Protein AF-A0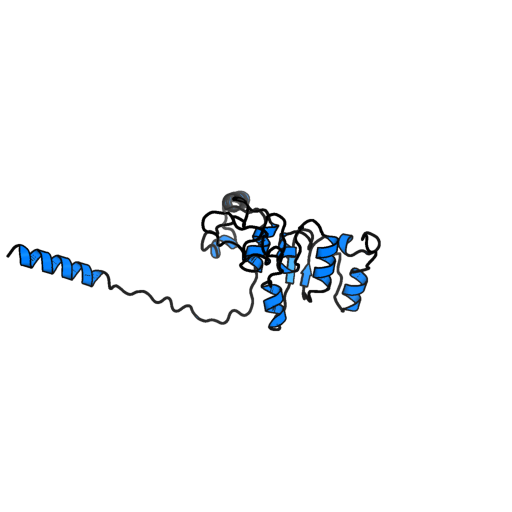A7V3SZ82-F1 (afdb_monomer)

Sequence (212 aa):
MKRIFGIIICLTLVISTFTGIAVVNADSTKVKNVILLIPDGMSISHTALARWYKGGTPLAMDEIVSGLVRTYSSDAAIADSAPAGTAMATGYKSHTGYIGVLPDVANMPGQKSIIPGDGKKPVATVLEAANYIGKATGIVSTSRVQHATPAAFTSHYHDRNAYEIIAEQQVYNDVDVVLGAGSGYLDGSKRKDKEDLIGIIKGEGYDYVTTK

pLDDT: mean 90.45, std 14.64, range [47.28, 98.75]

Radius of gyration: 24.2 Å; Cα contacts (8 Å, |Δi|>4): 301; chains: 1; bounding box: 66×60×59 Å

Secondary structure (DSSP, 8-state):
-HHHHHHHHHHHHHHTT-S--------------------TT--HHHHHHHHHHTTTPPPGGGGT---------SS-SS--HHHHHHHHHHS----TT-BSB--S---STTPPPPPTT-TT-B---HHHHHHHTT---EEEEEEETTSHHHHTTT--BS-TT-HHHHHHHHHTS--SEEEEE-GGGT-TTTSSS---HHHHHHHTT-------

Structure (mmCIF, N/CA/C/O backbone):
data_AF-A0A7V3SZ82-F1
#
_entry.id   AF-A0A7V3SZ82-F1
#
loop_
_atom_site.group_PDB
_atom_site.id
_atom_site.type_symbol
_atom_site.label_atom_id
_atom_site.label_alt_id
_atom_site.label_comp_id
_atom_site.label_asym_id
_atom_site.label_entity_id
_atom_site.label_seq_id
_atom_site.pdbx_PDB_ins_code
_atom_site.Cartn_x
_atom_site.Cartn_y
_atom_site.Cartn_z
_atom_site.occupancy
_atom_site.B_iso_or_equiv
_atom_site.auth_seq_id
_atom_site.auth_comp_id
_atom_site.auth_asym_id
_atom_site.auth_atom_id
_atom_site.pdbx_PDB_model_num
ATOM 1 N N . MET A 1 1 ? 43.777 -42.265 -38.067 1.00 53.16 1 MET A N 1
ATOM 2 C CA . MET A 1 1 ? 43.881 -42.193 -36.587 1.00 53.16 1 MET A CA 1
ATOM 3 C C . MET A 1 1 ? 43.500 -40.826 -36.004 1.00 53.16 1 MET A C 1
ATOM 5 O O . MET A 1 1 ? 42.670 -40.800 -35.111 1.00 53.16 1 MET A O 1
ATOM 9 N N . LYS A 1 2 ? 43.988 -39.686 -36.529 1.00 49.00 2 LYS A N 1
ATOM 10 C CA . LYS A 1 2 ? 43.672 -38.338 -35.986 1.00 49.00 2 LYS A CA 1
ATOM 11 C C . LYS A 1 2 ? 42.183 -37.925 -36.036 1.00 49.00 2 LYS A C 1
ATOM 13 O O . LYS A 1 2 ? 41.726 -37.210 -35.157 1.00 49.00 2 LYS A O 1
ATOM 18 N N . ARG A 1 3 ? 41.409 -38.409 -37.019 1.00 52.47 3 ARG A N 1
ATOM 19 C CA . ARG A 1 3 ? 39.962 -38.112 -37.151 1.00 52.47 3 ARG A CA 1
ATOM 20 C C . ARG A 1 3 ? 39.065 -38.899 -36.184 1.00 52.47 3 ARG A C 1
ATOM 22 O O . ARG A 1 3 ? 38.015 -38.406 -35.806 1.00 52.47 3 ARG A O 1
ATOM 29 N N . ILE A 1 4 ? 39.499 -40.086 -35.756 1.00 58.03 4 ILE A N 1
ATOM 30 C CA . ILE A 1 4 ? 38.753 -40.935 -34.809 1.00 58.03 4 ILE A CA 1
ATOM 31 C C . ILE A 1 4 ? 38.932 -40.408 -33.376 1.00 58.03 4 ILE A C 1
ATOM 33 O O . ILE A 1 4 ? 37.985 -40.392 -32.599 1.00 58.03 4 ILE A O 1
ATOM 37 N N . PHE A 1 5 ? 40.116 -39.873 -33.061 1.00 54.34 5 PHE A N 1
ATOM 38 C CA . PHE A 1 5 ? 40.413 -39.280 -31.755 1.00 54.34 5 PHE A CA 1
ATOM 39 C C . PHE A 1 5 ? 39.591 -38.006 -31.472 1.00 54.34 5 PHE A C 1
ATOM 41 O O . PHE A 1 5 ? 39.133 -37.804 -30.353 1.00 54.34 5 PHE A O 1
ATOM 48 N N . GLY A 1 6 ? 39.337 -37.178 -32.495 1.00 52.44 6 GLY A N 1
ATOM 49 C CA . GLY A 1 6 ? 38.511 -35.970 -32.359 1.00 52.44 6 GLY A CA 1
ATOM 50 C C . GLY A 1 6 ? 37.023 -36.255 -32.118 1.00 52.44 6 GLY A C 1
ATOM 51 O O . GLY A 1 6 ? 36.377 -35.531 -31.367 1.00 52.44 6 GLY A O 1
ATOM 52 N N . ILE A 1 7 ? 36.489 -37.337 -32.697 1.00 58.41 7 ILE A N 1
ATOM 53 C CA . ILE A 1 7 ? 35.086 -37.742 -32.506 1.00 58.41 7 ILE A CA 1
ATOM 54 C C . ILE A 1 7 ? 34.872 -38.301 -31.095 1.00 58.41 7 ILE A C 1
ATOM 56 O O . ILE A 1 7 ? 33.873 -37.975 -30.462 1.00 58.41 7 ILE A O 1
ATOM 60 N N . ILE A 1 8 ? 35.829 -39.071 -30.567 1.00 58.00 8 ILE A N 1
ATOM 61 C CA . ILE A 1 8 ? 35.750 -39.626 -29.207 1.00 58.00 8 ILE A CA 1
ATOM 62 C C . ILE A 1 8 ? 35.795 -38.510 -28.151 1.00 58.00 8 ILE A C 1
ATOM 64 O O . ILE A 1 8 ? 34.985 -38.530 -27.231 1.00 58.00 8 ILE A O 1
ATOM 68 N N . ILE A 1 9 ? 36.653 -37.495 -28.327 1.00 56.84 9 ILE A N 1
ATOM 69 C CA . ILE A 1 9 ? 36.727 -36.333 -27.421 1.00 56.84 9 ILE A CA 1
ATOM 70 C C . ILE A 1 9 ? 35.420 -35.521 -27.435 1.00 56.84 9 ILE A C 1
ATOM 72 O O . ILE A 1 9 ? 34.949 -35.089 -26.382 1.00 56.84 9 ILE A O 1
ATOM 76 N N . CYS A 1 10 ? 34.800 -35.347 -28.607 1.00 53.47 10 CYS A N 1
ATOM 77 C CA . CYS A 1 10 ? 33.522 -34.644 -28.731 1.00 53.47 10 CYS A CA 1
ATOM 78 C C . CYS A 1 10 ? 32.368 -35.440 -28.093 1.00 53.47 10 CYS A C 1
ATOM 80 O O . CYS A 1 10 ? 31.528 -34.861 -27.410 1.00 53.47 10 CYS A O 1
ATOM 82 N N . LEU A 1 11 ? 32.365 -36.772 -28.229 1.00 51.53 11 LEU A N 1
ATOM 83 C CA . LEU A 1 11 ? 31.347 -37.636 -27.623 1.00 51.53 11 LEU A CA 1
ATOM 84 C C . LEU A 1 11 ? 31.455 -37.669 -26.088 1.00 51.53 11 LEU A C 1
ATOM 86 O O . LEU A 1 11 ? 30.437 -37.628 -25.403 1.00 51.53 11 LEU A O 1
ATOM 90 N N . THR A 1 12 ? 32.672 -37.670 -25.532 1.00 54.59 12 THR A N 1
ATOM 91 C CA . THR A 1 12 ? 32.872 -37.601 -24.073 1.00 54.59 12 THR A CA 1
ATOM 92 C C . THR A 1 12 ? 32.452 -36.257 -23.476 1.00 54.59 12 THR A C 1
ATOM 94 O O . THR A 1 12 ? 31.934 -36.233 -22.364 1.00 54.59 12 THR A O 1
ATOM 97 N N . LEU A 1 13 ? 32.599 -35.153 -24.221 1.00 50.16 13 LEU A N 1
ATOM 98 C CA . LEU A 1 13 ? 32.174 -33.815 -23.781 1.00 50.16 13 LEU A CA 1
ATOM 99 C C . LEU A 1 13 ? 30.648 -33.634 -23.793 1.00 50.16 13 LEU A C 1
ATOM 101 O O . LEU A 1 13 ? 30.112 -32.891 -22.975 1.00 50.16 13 LEU A O 1
ATOM 105 N N . VAL A 1 14 ? 29.943 -34.330 -24.692 1.00 52.94 14 VAL A N 1
ATOM 106 C CA . VAL A 1 14 ? 28.470 -34.311 -24.760 1.00 52.94 14 VAL A CA 1
ATOM 107 C C . VAL A 1 14 ? 27.842 -35.200 -23.679 1.00 52.94 14 VAL A C 1
ATOM 109 O O . VAL A 1 14 ? 26.749 -34.908 -23.206 1.00 52.94 14 VAL A O 1
ATOM 112 N N . ILE A 1 15 ? 28.532 -36.255 -23.234 1.00 51.28 15 ILE A N 1
ATOM 113 C CA . ILE A 1 15 ? 28.027 -37.142 -22.172 1.00 51.28 15 ILE A CA 1
ATOM 114 C C . ILE A 1 15 ? 28.253 -36.534 -20.773 1.00 51.28 15 ILE A C 1
ATOM 116 O O . ILE A 1 15 ? 27.459 -36.782 -19.867 1.00 51.28 15 ILE A O 1
ATOM 120 N N . SER A 1 16 ? 29.264 -35.674 -20.583 1.00 49.31 16 SER A N 1
ATOM 121 C CA . SER A 1 16 ? 29.520 -35.019 -19.287 1.00 49.31 16 SER A CA 1
ATOM 122 C C . SER A 1 16 ? 28.574 -33.861 -18.940 1.00 49.31 16 SER A C 1
ATOM 124 O O . SER A 1 16 ? 28.599 -33.393 -17.807 1.00 49.31 16 SER A O 1
ATOM 126 N N . THR A 1 17 ? 27.739 -33.382 -19.870 1.00 47.84 17 THR A N 1
ATOM 127 C CA . THR A 1 17 ? 26.775 -32.291 -19.610 1.00 47.84 17 THR A CA 1
ATOM 128 C C . THR A 1 17 ? 25.386 -32.779 -19.191 1.00 47.84 17 THR A C 1
ATOM 130 O O . THR A 1 17 ? 24.516 -31.964 -18.900 1.00 47.84 17 THR A O 1
ATOM 133 N N . PHE A 1 18 ? 25.181 -34.096 -19.081 1.00 47.28 18 PHE A N 1
ATOM 134 C CA . PHE A 1 18 ? 23.948 -34.700 -18.561 1.00 47.28 18 PHE A CA 1
ATOM 135 C C . PHE A 1 18 ? 24.005 -34.984 -17.049 1.00 47.28 18 PHE A C 1
ATOM 137 O O . PHE A 1 18 ? 23.354 -35.897 -16.540 1.00 47.28 18 PHE A O 1
ATOM 144 N N . THR A 1 19 ? 24.781 -34.203 -16.294 1.00 50.94 19 THR A N 1
ATOM 145 C CA . THR A 1 19 ? 24.684 -34.194 -14.832 1.00 50.94 19 THR A CA 1
ATOM 146 C C . THR A 1 19 ? 23.393 -33.494 -14.429 1.00 50.94 19 THR A C 1
ATOM 148 O O . THR A 1 19 ? 23.328 -32.269 -14.430 1.00 50.94 19 THR A O 1
ATOM 151 N N . GLY A 1 20 ? 22.378 -34.310 -14.141 1.00 52.06 20 GLY A N 1
ATOM 152 C CA . GLY A 1 20 ? 21.195 -34.017 -13.337 1.00 52.06 20 GLY A CA 1
ATOM 153 C C . GLY A 1 20 ? 20.744 -32.562 -13.309 1.00 52.06 20 GLY A C 1
ATOM 154 O O . GLY A 1 20 ? 21.210 -31.777 -12.484 1.00 52.06 20 GLY A O 1
ATOM 155 N N . ILE A 1 21 ? 19.726 -32.241 -14.110 1.00 55.72 21 ILE A N 1
ATOM 156 C CA . ILE A 1 21 ? 18.778 -31.205 -13.705 1.00 55.72 21 ILE A CA 1
ATOM 157 C C . ILE A 1 21 ? 18.235 -31.684 -12.361 1.00 55.72 21 ILE A C 1
ATOM 159 O O . ILE A 1 21 ? 17.436 -32.620 -12.307 1.00 55.72 21 ILE A O 1
ATOM 163 N N . ALA A 1 22 ? 18.725 -31.097 -11.271 1.00 54.34 22 ALA A N 1
ATOM 164 C CA . ALA A 1 22 ? 18.049 -31.178 -9.998 1.00 54.34 22 ALA A CA 1
ATOM 165 C C . ALA A 1 22 ? 16.685 -30.538 -10.239 1.00 54.34 22 ALA A C 1
ATOM 167 O O . ALA A 1 22 ? 16.548 -29.315 -10.269 1.00 54.34 22 ALA A O 1
ATOM 168 N N . VAL A 1 23 ? 15.685 -31.377 -10.508 1.00 53.38 23 VAL A N 1
ATOM 169 C CA . VAL A 1 23 ? 14.295 -30.988 -10.362 1.00 53.38 23 VAL A CA 1
ATOM 170 C C . VAL A 1 23 ? 14.187 -30.651 -8.889 1.00 53.38 23 VAL A C 1
ATOM 172 O O . VAL A 1 23 ? 14.112 -31.537 -8.039 1.00 53.38 23 VAL A O 1
ATOM 175 N N . VAL A 1 24 ? 14.306 -29.362 -8.580 1.00 54.50 24 VAL A N 1
ATOM 176 C CA . VAL A 1 24 ? 13.897 -28.835 -7.293 1.00 54.50 24 VAL A CA 1
ATOM 177 C C . VAL A 1 24 ? 12.419 -29.180 -7.239 1.00 54.50 24 VAL A C 1
ATOM 179 O O . VAL A 1 24 ? 11.602 -28.528 -7.886 1.00 54.50 24 VAL A O 1
ATOM 182 N N . ASN A 1 25 ? 12.094 -30.288 -6.571 1.00 51.47 25 ASN A N 1
ATOM 183 C CA . ASN A 1 25 ? 10.736 -30.567 -6.153 1.00 51.47 25 ASN A CA 1
ATOM 184 C C . ASN A 1 25 ? 10.378 -29.373 -5.281 1.00 51.47 25 ASN A C 1
ATOM 186 O O . ASN A 1 25 ? 10.840 -29.274 -4.145 1.00 51.47 25 ASN A O 1
ATOM 190 N N . ALA A 1 26 ? 9.673 -28.408 -5.870 1.00 57.78 26 ALA A N 1
ATOM 191 C CA . ALA A 1 26 ? 9.072 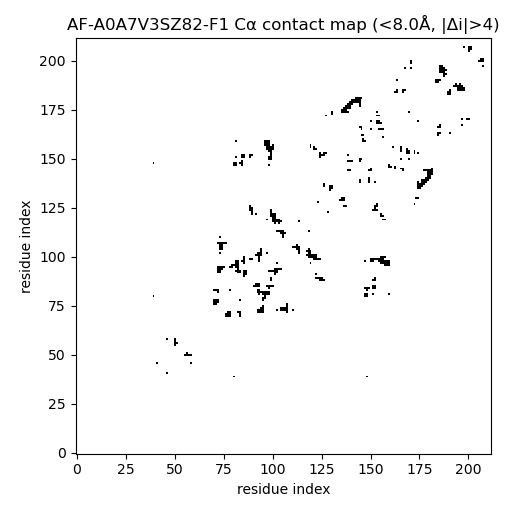-27.329 -5.126 1.00 57.78 26 ALA A CA 1
ATOM 192 C C . ALA A 1 26 ? 8.151 -28.026 -4.137 1.00 57.78 26 ALA A C 1
ATOM 194 O O . ALA A 1 26 ? 7.145 -28.612 -4.537 1.00 57.78 26 ALA A O 1
ATOM 195 N N . ASP A 1 27 ? 8.580 -28.067 -2.880 1.00 58.16 27 ASP A N 1
ATOM 196 C CA . ASP A 1 27 ? 7.820 -28.666 -1.805 1.00 58.16 27 ASP A CA 1
ATOM 197 C C . ASP A 1 27 ? 6.461 -27.970 -1.816 1.00 58.16 27 ASP A C 1
ATOM 199 O O . ASP A 1 27 ? 6.359 -26.775 -1.525 1.00 58.16 27 ASP A O 1
ATOM 203 N N . SER A 1 28 ? 5.427 -28.677 -2.282 1.00 63.47 28 SER A N 1
ATOM 204 C CA . SER A 1 28 ? 4.107 -28.115 -2.578 1.00 63.47 28 SER A CA 1
ATOM 205 C C . SER A 1 28 ? 3.317 -27.903 -1.288 1.00 63.47 28 SER A C 1
ATOM 207 O O . SER A 1 28 ? 2.119 -28.190 -1.205 1.00 63.47 28 SER A O 1
ATOM 209 N N . THR A 1 29 ? 4.011 -27.459 -0.244 1.00 78.19 29 THR A N 1
ATOM 210 C CA . THR A 1 29 ? 3.423 -27.081 1.023 1.00 78.19 29 THR A CA 1
ATOM 211 C C . THR A 1 29 ? 2.421 -25.973 0.749 1.00 78.19 29 THR A C 1
ATOM 213 O O . THR A 1 29 ? 2.711 -24.928 0.163 1.00 78.19 29 THR A O 1
ATOM 216 N N . LYS A 1 30 ? 1.170 -26.237 1.120 1.00 88.19 30 LYS A N 1
ATOM 217 C CA . LYS A 1 30 ? 0.087 -25.283 0.931 1.00 88.19 30 LYS A CA 1
ATOM 218 C C . LYS A 1 30 ? 0.350 -24.067 1.818 1.00 88.19 30 LYS A C 1
ATOM 220 O O . LYS A 1 30 ? 0.220 -24.150 3.039 1.00 88.19 30 LYS A O 1
ATOM 225 N N . VAL A 1 31 ? 0.679 -22.931 1.206 1.00 92.69 31 VAL A N 1
ATOM 226 C CA . VAL A 1 31 ? 0.855 -21.661 1.922 1.00 92.69 31 VAL A CA 1
ATOM 227 C C . VAL A 1 31 ? -0.490 -21.225 2.505 1.00 92.69 31 VAL A C 1
ATOM 229 O O . VAL A 1 31 ? -1.455 -20.969 1.783 1.00 92.69 31 VAL A O 1
ATOM 232 N N . LYS A 1 32 ? -0.573 -21.172 3.839 1.00 94.31 32 LYS A N 1
ATOM 233 C CA . LYS A 1 32 ? -1.802 -20.787 4.548 1.00 94.31 32 LYS A CA 1
ATOM 234 C C . LYS A 1 32 ? -2.005 -19.269 4.544 1.00 94.31 32 LYS A C 1
ATOM 236 O O . LYS A 1 32 ? -3.109 -18.815 4.232 1.00 94.31 32 LYS A O 1
ATOM 241 N N . ASN A 1 33 ? -0.938 -18.528 4.850 1.00 97.06 33 ASN A N 1
ATOM 242 C CA . ASN A 1 33 ? -0.930 -17.082 5.077 1.00 97.06 33 ASN A CA 1
ATOM 243 C C . ASN A 1 33 ? 0.231 -16.430 4.317 1.00 97.06 33 ASN A C 1
ATOM 245 O O . ASN A 1 33 ? 1.292 -17.039 4.188 1.00 97.06 33 ASN A O 1
ATOM 249 N N . VAL A 1 34 ? 0.045 -15.184 3.887 1.00 97.06 34 VAL A N 1
ATOM 250 C CA . VAL A 1 34 ? 1.090 -14.350 3.282 1.00 97.06 34 VAL A CA 1
ATOM 251 C C . VAL A 1 34 ? 1.163 -13.046 4.068 1.00 97.06 34 VAL A C 1
ATOM 253 O O . VAL A 1 34 ? 0.139 -12.410 4.290 1.00 97.06 34 VAL A O 1
ATOM 256 N N . ILE A 1 35 ? 2.366 -12.658 4.490 1.00 97.31 35 ILE A N 1
ATOM 257 C CA . ILE A 1 35 ? 2.637 -11.353 5.102 1.00 97.31 35 ILE A CA 1
ATOM 258 C C . ILE A 1 35 ? 3.647 -10.649 4.205 1.00 97.31 35 ILE A C 1
ATOM 260 O O . ILE A 1 35 ? 4.760 -11.140 4.019 1.00 97.31 35 ILE A O 1
ATOM 264 N N . LEU A 1 36 ? 3.252 -9.506 3.648 1.00 97.12 36 LEU A N 1
ATOM 265 C CA . LEU A 1 36 ? 4.108 -8.680 2.806 1.00 97.12 36 LEU A CA 1
ATOM 266 C C . LEU A 1 36 ? 4.532 -7.431 3.579 1.00 97.12 36 LEU A C 1
ATOM 268 O O . LEU A 1 36 ? 3.700 -6.606 3.946 1.00 97.12 36 LEU A O 1
ATOM 272 N N . LEU A 1 37 ? 5.836 -7.288 3.812 1.00 96.69 37 LEU A N 1
ATOM 273 C CA . LEU A 1 37 ? 6.413 -6.102 4.440 1.00 96.69 37 LEU A CA 1
ATOM 274 C C . LEU A 1 37 ? 6.989 -5.191 3.357 1.00 96.69 37 LEU A C 1
ATOM 276 O O . LEU A 1 37 ? 7.922 -5.580 2.656 1.00 96.69 37 LEU A O 1
ATOM 280 N N . ILE A 1 38 ? 6.437 -3.981 3.233 1.00 96.94 38 ILE A N 1
ATOM 281 C CA . ILE A 1 38 ? 6.854 -2.994 2.228 1.00 96.94 38 ILE A CA 1
ATOM 282 C C . ILE A 1 38 ? 7.565 -1.826 2.923 1.00 96.94 38 ILE A C 1
ATOM 284 O O . ILE A 1 38 ? 6.907 -0.943 3.477 1.00 96.94 38 ILE A O 1
ATOM 288 N N . PRO A 1 39 ? 8.905 -1.791 2.900 1.00 94.50 39 PRO A N 1
ATOM 289 C CA . PRO A 1 39 ? 9.670 -0.652 3.385 1.00 94.50 39 PRO A CA 1
ATOM 290 C C . PRO A 1 39 ? 9.777 0.413 2.280 1.00 94.50 39 PRO A C 1
ATOM 292 O O . PRO A 1 39 ? 10.664 0.362 1.426 1.00 94.50 39 PRO A O 1
ATOM 295 N N . ASP A 1 40 ? 8.839 1.362 2.2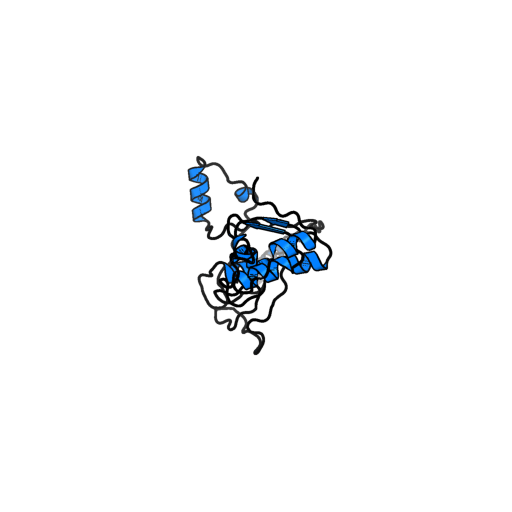73 1.00 96.19 40 ASP A N 1
ATOM 296 C CA . ASP A 1 40 ? 8.736 2.412 1.246 1.00 96.19 40 ASP A CA 1
ATOM 297 C C . ASP A 1 40 ? 10.058 3.197 1.094 1.00 96.19 40 ASP A C 1
ATOM 299 O O . ASP A 1 40 ? 10.643 3.656 2.076 1.00 96.19 40 ASP A O 1
ATOM 303 N N . GLY A 1 41 ? 10.562 3.304 -0.140 1.00 94.56 41 GLY A N 1
ATOM 304 C CA . GLY A 1 41 ? 11.827 3.978 -0.465 1.00 94.56 41 GLY A CA 1
ATOM 305 C C . GLY A 1 41 ? 13.120 3.249 -0.058 1.00 94.56 41 GLY A C 1
ATOM 306 O O . GLY A 1 41 ? 14.213 3.774 -0.284 1.00 94.56 41 GLY A O 1
ATOM 307 N N . MET A 1 42 ? 13.051 2.041 0.512 1.00 94.94 42 MET A N 1
ATOM 308 C CA . MET A 1 42 ? 14.233 1.348 1.033 1.00 94.94 42 MET A CA 1
ATOM 309 C C . MET A 1 42 ? 15.053 0.652 -0.063 1.00 94.94 42 MET A C 1
ATOM 311 O O . MET A 1 42 ? 14.752 -0.453 -0.509 1.00 94.94 42 MET A O 1
ATOM 315 N N . SER A 1 43 ? 16.163 1.277 -0.451 1.00 94.44 43 SER A N 1
ATOM 316 C CA . SER A 1 43 ? 17.210 0.641 -1.265 1.00 94.44 43 SER A CA 1
ATOM 317 C C . SER A 1 43 ? 18.158 -0.249 -0.441 1.00 94.44 43 SER A C 1
ATOM 319 O O . SER A 1 43 ? 18.223 -0.155 0.785 1.00 94.44 43 SER A O 1
ATOM 321 N N . ILE A 1 44 ? 18.991 -1.045 -1.122 1.00 94.06 44 ILE A N 1
ATOM 322 C CA . ILE A 1 44 ? 20.062 -1.846 -0.496 1.00 94.06 44 ILE A CA 1
ATOM 323 C C . ILE A 1 44 ? 21.056 -1.009 0.332 1.00 94.06 44 ILE A C 1
ATOM 325 O O . ILE A 1 44 ? 21.649 -1.503 1.287 1.00 94.06 44 ILE A O 1
ATOM 329 N N . SER A 1 45 ? 21.229 0.274 0.006 1.00 96.12 45 SER A N 1
ATOM 330 C CA . SER A 1 45 ? 22.104 1.165 0.773 1.00 96.12 45 SER A CA 1
ATOM 331 C C . SER A 1 45 ? 21.502 1.502 2.139 1.00 96.12 45 SER A C 1
ATOM 333 O O . SER A 1 45 ? 22.238 1.646 3.113 1.00 96.12 45 SER A O 1
ATOM 335 N N . HIS A 1 46 ? 20.171 1.569 2.241 1.00 96.88 46 HIS A N 1
ATOM 336 C CA . HIS A 1 46 ? 19.485 1.801 3.512 1.00 96.88 46 HIS A CA 1
ATOM 337 C C . HIS A 1 46 ? 19.637 0.607 4.458 1.00 96.88 46 HIS A C 1
ATOM 339 O O . HIS A 1 46 ? 19.857 0.806 5.651 1.00 96.88 46 HIS A O 1
ATOM 345 N N . THR A 1 47 ? 19.593 -0.630 3.947 1.00 95.06 47 THR A N 1
ATOM 346 C CA . THR A 1 47 ? 19.813 -1.823 4.784 1.00 95.06 47 THR A CA 1
ATOM 347 C C . THR A 1 47 ? 21.253 -1.891 5.289 1.00 95.06 47 THR A C 1
ATOM 349 O O . THR A 1 47 ? 21.480 -2.187 6.461 1.00 95.06 47 THR A O 1
ATOM 352 N N . ALA A 1 48 ? 22.231 -1.529 4.449 1.00 95.50 48 ALA A N 1
ATOM 353 C CA . ALA A 1 48 ? 23.625 -1.407 4.868 1.00 95.50 48 ALA A CA 1
ATOM 354 C C . ALA A 1 48 ? 23.798 -0.359 5.980 1.00 95.50 48 ALA A C 1
ATOM 356 O O . ALA A 1 48 ? 24.416 -0.653 7.003 1.00 95.50 48 ALA A O 1
ATOM 357 N N . LEU A 1 49 ? 23.212 0.831 5.818 1.00 97.19 49 LEU A N 1
ATOM 358 C CA . LEU A 1 49 ? 23.246 1.880 6.839 1.00 97.19 49 LEU A CA 1
ATOM 359 C C . LEU A 1 49 ? 22.582 1.428 8.150 1.00 97.19 49 LEU A C 1
ATOM 361 O O . LEU A 1 49 ? 23.136 1.650 9.224 1.00 97.19 49 LEU A O 1
ATOM 365 N N . ALA A 1 50 ? 21.432 0.755 8.075 1.00 97.06 50 ALA A N 1
ATOM 366 C CA . ALA A 1 50 ? 20.723 0.251 9.248 1.00 97.06 50 ALA A CA 1
ATOM 367 C C . ALA A 1 50 ? 21.541 -0.790 10.033 1.00 97.06 50 ALA A C 1
ATOM 369 O O . ALA A 1 50 ? 21.537 -0.758 11.264 1.00 97.06 50 ALA A O 1
ATOM 370 N N . ARG A 1 51 ? 22.290 -1.669 9.349 1.00 96.81 51 ARG A N 1
ATOM 371 C CA . ARG A 1 51 ? 23.232 -2.596 10.003 1.00 96.81 51 ARG A CA 1
ATOM 372 C C . ARG A 1 51 ? 24.321 -1.849 10.766 1.00 96.81 51 ARG A C 1
ATOM 374 O O . ARG A 1 51 ? 24.558 -2.147 11.934 1.00 96.81 51 ARG A O 1
ATOM 381 N N . TRP A 1 52 ? 24.944 -0.846 10.145 1.00 97.38 52 TRP A N 1
ATOM 382 C CA . TRP A 1 52 ? 25.964 -0.022 10.807 1.00 97.38 52 TRP A CA 1
ATOM 383 C C . TRP A 1 52 ? 25.414 0.725 12.017 1.00 97.38 52 TRP A C 1
ATOM 385 O O . TRP A 1 52 ? 26.035 0.720 13.077 1.00 97.38 52 TRP A O 1
ATOM 395 N N . TYR A 1 53 ? 24.218 1.295 11.885 1.00 97.19 53 TYR A N 1
ATOM 396 C CA . TYR A 1 53 ? 23.527 1.948 12.991 1.00 97.19 53 TYR A CA 1
ATOM 397 C C . TYR A 1 53 ? 23.263 0.986 14.164 1.00 97.19 53 TYR A C 1
ATOM 399 O O . TYR A 1 53 ? 23.393 1.373 15.321 1.00 97.19 53 TYR A O 1
ATOM 407 N N . LYS A 1 54 ? 22.970 -0.291 13.881 1.00 96.56 54 LYS A N 1
ATOM 408 C CA . LYS A 1 54 ? 22.801 -1.359 14.882 1.00 96.56 54 LYS A CA 1
ATOM 409 C C . LYS A 1 54 ? 24.111 -2.054 15.293 1.00 96.56 54 LYS A C 1
ATOM 411 O O . LYS A 1 54 ? 24.096 -3.215 15.703 1.00 96.56 54 LYS A O 1
ATOM 416 N N . GLY A 1 55 ? 25.253 -1.375 15.176 1.00 96.94 55 GLY A N 1
ATOM 417 C CA . GLY A 1 55 ? 26.547 -1.901 15.629 1.00 96.94 55 GLY A CA 1
ATOM 418 C C . GLY A 1 55 ? 27.110 -3.033 14.765 1.00 96.94 55 GLY A C 1
ATOM 419 O O . GLY A 1 55 ? 27.871 -3.858 15.258 1.00 96.94 55 GLY A O 1
ATOM 420 N N . GLY A 1 56 ? 26.724 -3.101 13.488 1.00 95.31 56 GLY A N 1
ATOM 421 C CA . GLY A 1 56 ? 27.199 -4.115 12.541 1.00 95.31 56 GLY A CA 1
ATOM 422 C C . GLY A 1 56 ? 26.488 -5.467 12.646 1.00 95.31 56 GLY A C 1
ATOM 423 O O . GLY A 1 56 ? 26.933 -6.435 12.034 1.00 95.31 56 GLY A O 1
ATOM 424 N N . THR A 1 57 ? 25.391 -5.548 13.401 1.00 95.69 57 THR A N 1
ATOM 425 C CA . THR A 1 57 ? 24.607 -6.781 13.550 1.00 95.69 57 THR A CA 1
ATOM 426 C C . THR A 1 57 ? 23.693 -7.030 12.338 1.00 95.69 57 THR A C 1
ATOM 428 O O . THR A 1 57 ? 23.214 -6.063 11.734 1.00 95.69 57 THR A O 1
ATOM 431 N N . PRO A 1 58 ? 23.437 -8.301 11.957 1.00 95.25 58 PRO A N 1
ATOM 432 C CA . PRO A 1 58 ? 22.465 -8.632 10.913 1.00 95.25 58 PRO A CA 1
ATOM 433 C C . PRO A 1 58 ? 21.053 -8.125 11.236 1.00 95.25 58 PRO A C 1
ATOM 435 O O . PRO A 1 58 ? 20.635 -8.077 12.395 1.00 95.25 58 PRO A O 1
ATOM 438 N N . LEU A 1 59 ? 20.297 -7.760 10.201 1.00 95.81 59 LEU A N 1
ATOM 439 C CA . LEU A 1 59 ? 18.867 -7.476 10.303 1.00 95.81 59 LEU A CA 1
ATOM 440 C C . LEU A 1 59 ? 18.076 -8.778 10.158 1.00 95.81 59 LEU A C 1
ATOM 442 O O . LEU A 1 59 ? 18.483 -9.664 9.418 1.00 95.81 59 LEU A O 1
ATOM 446 N N . ALA A 1 60 ? 16.884 -8.853 10.753 1.00 94.69 60 ALA A N 1
ATOM 447 C CA . ALA A 1 60 ? 15.997 -10.010 10.576 1.00 94.69 60 ALA A CA 1
ATOM 448 C C . ALA A 1 60 ? 15.691 -10.306 9.094 1.00 94.69 60 ALA A C 1
ATOM 450 O O . ALA A 1 60 ? 15.552 -11.456 8.697 1.00 94.69 60 ALA A O 1
ATOM 451 N N . MET A 1 61 ? 15.624 -9.267 8.250 1.00 93.50 61 MET A N 1
ATOM 452 C CA . MET A 1 61 ? 15.395 -9.457 6.818 1.00 93.50 61 MET A CA 1
ATOM 453 C C . MET A 1 61 ? 16.560 -10.149 6.102 1.00 93.50 61 MET A C 1
ATOM 455 O O . MET A 1 61 ? 16.323 -10.763 5.069 1.00 93.50 61 MET A O 1
ATOM 459 N N . ASP A 1 62 ? 17.789 -10.071 6.629 1.00 93.88 62 ASP A N 1
ATOM 460 C CA . ASP A 1 62 ? 18.973 -10.650 5.983 1.00 93.88 62 ASP A CA 1
ATOM 461 C C . ASP A 1 62 ? 18.866 -12.186 5.884 1.00 93.88 62 ASP A C 1
ATOM 463 O O . ASP A 1 62 ? 19.459 -12.780 4.988 1.00 93.88 62 ASP A O 1
ATOM 467 N N . GLU A 1 63 ? 18.055 -12.822 6.738 1.00 94.12 63 GLU A N 1
ATOM 468 C CA . GLU A 1 63 ? 17.782 -14.268 6.719 1.00 94.12 63 GLU A CA 1
ATOM 469 C C . GLU A 1 63 ? 16.894 -14.710 5.544 1.00 94.12 63 GLU A C 1
ATOM 471 O O . GLU A 1 63 ? 16.905 -15.879 5.166 1.00 94.12 63 GLU A O 1
ATOM 476 N N . ILE A 1 64 ? 16.119 -13.786 4.965 1.00 92.75 64 ILE A N 1
ATOM 477 C CA . ILE A 1 64 ? 15.112 -14.078 3.930 1.00 92.75 64 ILE A CA 1
ATOM 478 C C . ILE A 1 64 ? 15.406 -13.397 2.585 1.00 92.75 64 ILE A C 1
ATOM 480 O O . ILE A 1 64 ? 14.622 -13.525 1.641 1.00 92.75 64 ILE A O 1
ATOM 484 N N . VAL A 1 65 ? 16.518 -12.661 2.468 1.00 91.25 65 VAL A N 1
ATOM 485 C CA . VAL A 1 65 ? 16.923 -12.031 1.203 1.00 91.25 65 VAL A CA 1
ATOM 486 C C . VAL A 1 65 ? 17.227 -13.107 0.162 1.00 91.25 65 VAL A C 1
ATOM 488 O O . VAL A 1 65 ? 18.071 -13.973 0.371 1.00 91.25 65 VAL A O 1
ATOM 491 N N . SER A 1 66 ? 16.571 -13.014 -0.995 1.00 92.62 66 SER A N 1
ATOM 492 C CA . SER A 1 66 ? 16.680 -14.019 -2.061 1.00 92.62 66 SER A CA 1
ATOM 493 C C . SER A 1 66 ? 17.054 -13.458 -3.434 1.00 92.62 66 SER A C 1
ATOM 495 O O . SER A 1 66 ? 17.593 -14.189 -4.263 1.00 92.62 66 SER A O 1
ATOM 497 N N . GLY A 1 67 ? 16.813 -12.173 -3.708 1.00 92.81 67 GLY A N 1
ATOM 498 C CA . GLY A 1 67 ? 17.087 -11.607 -5.027 1.00 92.81 67 GLY A CA 1
ATOM 499 C C . GLY A 1 67 ? 16.767 -10.123 -5.164 1.00 92.81 67 GLY A C 1
ATOM 500 O O . GLY A 1 67 ? 16.448 -9.435 -4.196 1.00 92.81 67 GLY A O 1
ATOM 501 N N . LEU A 1 68 ? 16.871 -9.635 -6.401 1.00 93.38 68 LEU A N 1
ATOM 502 C CA . LEU A 1 68 ? 16.597 -8.249 -6.779 1.00 93.38 68 LEU A CA 1
ATOM 503 C C . LEU A 1 68 ? 15.320 -8.156 -7.619 1.00 93.38 68 LEU A C 1
ATOM 505 O O . LEU A 1 68 ? 15.011 -9.053 -8.403 1.00 93.38 68 LEU A O 1
ATOM 509 N N . VAL A 1 69 ? 14.622 -7.025 -7.508 1.00 93.25 69 VAL A N 1
ATOM 510 C CA . VAL A 1 69 ? 13.387 -6.730 -8.250 1.00 93.25 69 VAL A CA 1
ATOM 511 C C . VAL A 1 69 ? 13.595 -5.500 -9.137 1.00 93.25 69 VAL A C 1
ATOM 513 O O . VAL A 1 69 ? 14.250 -4.539 -8.739 1.00 93.25 69 VAL A O 1
ATOM 516 N N . ARG A 1 70 ? 13.037 -5.516 -10.356 1.00 93.62 70 ARG A N 1
ATOM 517 C CA . ARG A 1 70 ? 13.051 -4.366 -11.281 1.00 93.62 70 ARG A CA 1
ATOM 518 C C . ARG A 1 70 ? 11.807 -3.499 -11.074 1.00 93.62 70 ARG A C 1
ATOM 520 O O . ARG A 1 70 ? 10.696 -3.970 -11.305 1.00 93.62 70 ARG A O 1
ATOM 527 N N . THR A 1 71 ? 11.994 -2.229 -10.724 1.00 95.25 71 THR A N 1
ATOM 528 C CA . THR A 1 71 ? 10.928 -1.370 -10.170 1.00 95.25 71 THR A CA 1
ATOM 529 C C . THR A 1 71 ? 10.384 -0.279 -11.099 1.00 95.25 71 THR A C 1
ATOM 531 O O . THR A 1 71 ? 9.518 0.470 -10.675 1.00 95.25 71 THR A O 1
ATOM 534 N N . TYR A 1 72 ? 10.830 -0.181 -12.355 1.00 95.25 72 TYR A N 1
ATOM 535 C CA . TYR A 1 72 ? 10.301 0.807 -13.317 1.00 95.25 72 TYR A CA 1
ATOM 536 C C . TYR A 1 72 ? 8.767 0.711 -13.488 1.00 95.25 72 TYR A C 1
ATOM 538 O O . TYR A 1 72 ? 8.222 -0.395 -13.449 1.00 95.25 72 TYR A O 1
ATOM 546 N N . SER A 1 73 ? 8.065 1.826 -13.701 1.00 95.56 73 SER A N 1
ATOM 547 C CA . SER A 1 73 ? 6.613 1.866 -13.973 1.00 95.56 73 SER A CA 1
ATOM 548 C C . SER A 1 73 ? 6.327 1.724 -15.477 1.00 95.56 73 SER A C 1
ATOM 550 O O . SER A 1 73 ? 7.220 1.362 -16.247 1.00 95.56 73 SER A O 1
ATOM 552 N N . SER A 1 74 ? 5.085 1.927 -15.930 1.00 96.19 74 SER A N 1
ATOM 553 C CA . SER A 1 74 ? 4.749 1.881 -17.366 1.00 96.19 74 SER A CA 1
ATOM 554 C C . SER A 1 74 ? 5.315 3.057 -18.175 1.00 96.19 74 SER A C 1
ATOM 556 O O . SER A 1 74 ? 5.522 2.941 -19.387 1.00 96.19 74 SER A O 1
ATOM 558 N N . ASP A 1 75 ? 5.598 4.159 -17.485 1.00 94.81 75 ASP A N 1
ATOM 559 C CA . ASP A 1 75 ? 5.915 5.482 -18.018 1.00 94.81 75 ASP A CA 1
ATOM 560 C C . ASP A 1 75 ? 7.222 6.082 -17.462 1.00 94.81 75 ASP A C 1
ATOM 562 O O . ASP A 1 75 ? 7.706 7.073 -18.004 1.00 94.81 75 ASP A O 1
ATOM 566 N N . ALA A 1 76 ? 7.829 5.489 -16.425 1.00 93.94 76 ALA A N 1
ATOM 567 C CA . ALA A 1 76 ? 9.036 6.018 -15.794 1.00 93.94 76 ALA A CA 1
ATOM 568 C C . ALA A 1 76 ? 10.060 4.935 -15.417 1.00 93.94 76 ALA A C 1
ATOM 570 O O . ALA A 1 76 ? 9.734 3.846 -14.937 1.00 93.94 76 ALA A O 1
ATOM 571 N N . ALA A 1 77 ? 11.346 5.265 -15.575 1.00 94.00 77 ALA A N 1
ATOM 572 C CA . ALA A 1 77 ? 12.455 4.423 -15.117 1.00 94.00 77 ALA A CA 1
ATOM 573 C C . ALA A 1 77 ? 12.556 4.363 -13.582 1.00 94.00 77 ALA A C 1
ATOM 575 O O . ALA A 1 77 ? 12.988 3.350 -13.033 1.00 94.00 77 ALA A O 1
ATOM 576 N N . ILE A 1 78 ? 12.142 5.438 -12.906 1.00 94.38 78 ILE A N 1
ATOM 577 C CA . ILE A 1 78 ? 12.085 5.561 -11.450 1.00 94.38 78 ILE A CA 1
ATOM 578 C C . ILE A 1 78 ? 10.609 5.698 -11.084 1.00 94.38 78 ILE A C 1
ATOM 580 O O . ILE A 1 78 ? 10.010 6.740 -11.333 1.00 94.38 78 ILE A O 1
ATOM 584 N N . ALA A 1 79 ? 10.021 4.632 -10.546 1.00 92.69 79 ALA A N 1
ATOM 585 C CA . ALA A 1 79 ? 8.627 4.640 -10.121 1.00 92.69 79 ALA A CA 1
ATOM 586 C C . ALA A 1 79 ? 8.443 5.415 -8.808 1.00 92.69 79 ALA A C 1
ATOM 588 O O . ALA A 1 79 ? 9.306 5.374 -7.928 1.00 92.69 79 ALA A O 1
ATOM 589 N N . ASP A 1 80 ? 7.286 6.056 -8.651 1.00 93.88 80 ASP A N 1
ATOM 590 C CA . ASP A 1 80 ? 6.773 6.479 -7.352 1.00 93.88 80 ASP A CA 1
ATOM 591 C C . ASP A 1 80 ? 6.016 5.326 -6.655 1.00 93.88 80 ASP A C 1
ATOM 593 O O . ASP A 1 80 ? 5.833 4.236 -7.207 1.00 93.88 80 ASP A O 1
ATOM 597 N N . SER A 1 81 ? 5.573 5.544 -5.412 1.00 97.69 81 SER A N 1
ATOM 598 C CA . SER A 1 81 ? 4.938 4.491 -4.601 1.00 97.69 81 SER A CA 1
ATOM 599 C C . SER A 1 81 ? 3.636 3.928 -5.198 1.00 97.69 81 SER A C 1
ATOM 601 O O . SER A 1 81 ? 3.309 2.775 -4.940 1.00 97.69 81 SER A O 1
ATOM 603 N N . ALA A 1 82 ? 2.891 4.702 -5.995 1.00 98.38 82 ALA A N 1
ATOM 604 C CA . ALA A 1 82 ? 1.587 4.306 -6.544 1.00 98.38 82 ALA A CA 1
ATOM 605 C C . ALA A 1 82 ? 1.657 3.157 -7.582 1.00 98.38 82 ALA A C 1
ATOM 607 O O . ALA A 1 82 ? 1.105 2.082 -7.323 1.00 98.38 82 ALA A O 1
ATOM 608 N N . PRO A 1 83 ? 2.386 3.284 -8.705 1.00 97.50 83 PRO A N 1
ATOM 609 C CA . PRO A 1 83 ? 2.563 2.201 -9.664 1.00 97.50 83 PRO A CA 1
ATOM 610 C C . PRO A 1 83 ? 3.414 1.054 -9.114 1.00 97.50 83 PRO A C 1
ATOM 612 O O . PRO A 1 83 ? 3.199 -0.090 -9.512 1.00 97.50 83 PRO A O 1
ATOM 615 N N . ALA A 1 84 ? 4.350 1.321 -8.191 1.00 97.88 84 ALA A N 1
ATOM 616 C CA . ALA A 1 84 ? 5.103 0.266 -7.514 1.00 97.88 84 ALA A CA 1
ATOM 617 C C . ALA A 1 84 ? 4.189 -0.586 -6.617 1.00 97.88 84 ALA A C 1
ATOM 619 O O . ALA A 1 84 ? 4.215 -1.815 -6.703 1.00 97.88 84 ALA A O 1
ATOM 620 N N . GLY A 1 85 ? 3.342 0.062 -5.810 1.00 98.25 85 GLY A N 1
ATOM 621 C CA . GLY A 1 85 ? 2.302 -0.586 -5.014 1.00 98.25 85 GLY A CA 1
ATOM 622 C C . GLY A 1 85 ? 1.340 -1.384 -5.886 1.00 98.25 85 GLY A C 1
ATOM 623 O O . GLY A 1 85 ? 1.115 -2.560 -5.624 1.00 98.25 85 GLY A O 1
ATOM 624 N N . THR A 1 86 ? 0.857 -0.788 -6.980 1.00 98.56 86 THR A N 1
ATOM 625 C CA . THR A 1 86 ? -0.067 -1.450 -7.915 1.00 98.56 86 THR A CA 1
ATOM 626 C C . THR A 1 86 ? 0.558 -2.699 -8.537 1.00 98.56 86 THR A C 1
ATOM 628 O O . THR A 1 86 ? -0.092 -3.741 -8.598 1.00 98.56 86 THR A O 1
ATOM 631 N N . ALA A 1 87 ? 1.837 -2.647 -8.923 1.00 97.81 87 ALA A N 1
ATOM 632 C CA . ALA A 1 87 ? 2.543 -3.813 -9.448 1.00 97.81 87 ALA A CA 1
ATOM 633 C C . ALA A 1 87 ? 2.682 -4.937 -8.412 1.00 97.81 87 ALA A C 1
ATOM 635 O O . ALA A 1 87 ? 2.511 -6.103 -8.764 1.00 97.81 87 ALA A O 1
ATOM 636 N N . MET A 1 88 ? 2.955 -4.606 -7.146 1.00 98.19 88 MET A N 1
ATOM 637 C CA . MET A 1 88 ? 3.016 -5.595 -6.062 1.00 98.19 88 MET A CA 1
ATOM 638 C C . MET A 1 88 ? 1.640 -6.177 -5.722 1.00 98.19 88 MET A C 1
ATOM 640 O O . MET A 1 88 ? 1.541 -7.367 -5.439 1.00 98.19 88 MET A O 1
ATOM 644 N N . ALA A 1 89 ? 0.591 -5.355 -5.757 1.00 98.50 89 ALA A N 1
ATOM 645 C CA . ALA A 1 89 ? -0.758 -5.749 -5.371 1.00 98.50 89 ALA A CA 1
ATOM 646 C C . ALA A 1 89 ? -1.490 -6.549 -6.456 1.00 98.50 89 ALA A C 1
ATOM 648 O O . ALA A 1 89 ? -2.244 -7.456 -6.126 1.00 98.50 89 ALA A O 1
ATOM 649 N N . THR A 1 90 ? -1.278 -6.222 -7.733 1.00 98.25 90 THR A N 1
ATOM 650 C CA . THR A 1 90 ? -2.079 -6.753 -8.856 1.00 98.25 90 THR A CA 1
ATOM 651 C C . THR A 1 90 ? -1.268 -7.607 -9.832 1.00 98.25 90 THR A C 1
ATOM 653 O O . THR A 1 90 ? -1.831 -8.359 -10.624 1.00 98.25 90 THR A O 1
ATOM 656 N N . GLY A 1 91 ? 0.064 -7.479 -9.828 1.00 96.62 91 GLY A N 1
ATOM 657 C CA . GLY A 1 91 ? 0.940 -8.060 -10.849 1.00 96.62 91 GLY A CA 1
ATOM 658 C C . GLY A 1 91 ? 1.029 -7.252 -12.153 1.00 96.62 91 GLY A C 1
ATOM 659 O O . GLY A 1 91 ? 1.795 -7.628 -13.043 1.00 96.62 91 GLY A O 1
ATOM 660 N N . TYR A 1 92 ? 0.310 -6.130 -12.277 1.00 96.38 92 TYR A N 1
ATOM 661 C CA . TYR A 1 92 ? 0.341 -5.257 -13.452 1.00 96.38 92 TYR A CA 1
ATOM 662 C C . TYR A 1 92 ? 1.118 -3.973 -13.169 1.00 96.38 92 TYR A C 1
ATOM 664 O O . TYR A 1 92 ? 0.910 -3.300 -12.161 1.00 96.38 92 TYR A O 1
ATOM 672 N N . LYS A 1 93 ? 2.008 -3.591 -14.090 1.00 95.94 93 LYS A N 1
ATOM 673 C CA . LYS A 1 93 ? 2.612 -2.253 -14.050 1.00 95.94 93 LYS A CA 1
ATOM 674 C C . LYS A 1 93 ? 1.534 -1.204 -14.310 1.00 95.94 93 LYS A C 1
ATOM 676 O O . LYS A 1 93 ? 0.658 -1.428 -15.139 1.00 95.94 93 LYS A O 1
ATOM 681 N N . SER A 1 94 ? 1.649 -0.065 -13.635 1.00 96.81 94 SER A N 1
ATOM 682 C CA . SER A 1 94 ? 0.725 1.065 -13.755 1.00 96.81 94 SER A CA 1
ATOM 683 C C . SER A 1 94 ? 1.462 2.362 -14.106 1.00 96.81 94 SER A C 1
ATOM 685 O O . SER A 1 94 ? 2.696 2.375 -14.189 1.00 96.81 94 SER A O 1
ATOM 687 N N . HIS A 1 95 ? 0.689 3.423 -14.320 1.00 95.94 95 HIS A N 1
ATOM 688 C CA . HIS A 1 95 ? 1.159 4.771 -14.616 1.00 95.94 95 HIS A CA 1
ATOM 689 C C . HIS A 1 95 ? 1.546 5.501 -13.323 1.00 95.94 95 HIS A C 1
ATOM 691 O O . HIS A 1 95 ? 0.984 5.226 -12.259 1.00 95.94 95 HIS A O 1
ATOM 697 N N . THR A 1 96 ? 2.463 6.466 -13.401 1.00 96.38 96 THR A N 1
ATOM 698 C CA . THR A 1 96 ? 2.762 7.374 -12.281 1.00 96.38 96 THR A CA 1
ATOM 699 C C . THR A 1 96 ? 1.475 7.947 -11.688 1.00 96.38 96 THR A C 1
ATOM 701 O O . THR A 1 96 ? 0.622 8.456 -12.419 1.00 96.38 96 THR A O 1
ATOM 704 N N . GLY A 1 97 ? 1.342 7.865 -10.361 1.00 97.69 97 GLY A N 1
ATOM 705 C CA . GLY A 1 97 ? 0.181 8.368 -9.624 1.00 97.69 97 GLY A CA 1
ATOM 706 C C . GLY A 1 97 ? -1.063 7.471 -9.616 1.00 97.69 97 GLY A C 1
ATOM 707 O O . GLY A 1 97 ? -2.003 7.800 -8.896 1.00 97.69 97 GLY A O 1
ATOM 708 N N . TYR A 1 98 ? -1.093 6.361 -10.360 1.00 98.38 98 TYR A N 1
ATOM 709 C CA . TYR A 1 98 ? -2.275 5.495 -10.457 1.00 98.38 98 TYR A CA 1
ATOM 710 C C . TYR A 1 98 ? -2.255 4.399 -9.388 1.00 98.38 98 TYR A C 1
ATOM 712 O O . TYR A 1 98 ? -1.220 3.799 -9.095 1.00 98.38 98 TYR A O 1
ATOM 720 N N . ILE A 1 99 ? -3.426 4.138 -8.815 1.00 98.75 99 ILE A N 1
ATOM 721 C CA . ILE A 1 99 ? -3.671 3.189 -7.732 1.00 98.75 99 ILE A CA 1
ATOM 722 C C . ILE A 1 99 ? -4.589 2.095 -8.273 1.00 98.75 99 ILE A C 1
ATOM 724 O O . ILE A 1 99 ? -5.705 2.394 -8.683 1.00 98.75 99 ILE A O 1
ATOM 728 N N . GLY A 1 100 ? -4.123 0.846 -8.329 1.00 98.38 100 GLY A N 1
ATOM 729 C CA . GLY A 1 100 ? -4.964 -0.320 -8.640 1.00 98.38 100 GLY A CA 1
ATOM 730 C C . GLY A 1 100 ? -5.553 -0.362 -10.058 1.00 98.38 100 GLY A C 1
ATOM 731 O O . GLY A 1 100 ? -6.419 -1.187 -10.336 1.00 98.38 100 GLY A O 1
ATOM 732 N N . VAL A 1 101 ? -5.134 0.515 -10.971 1.00 98.62 101 VAL A N 1
ATOM 733 C CA . VAL A 1 101 ? -5.689 0.603 -12.332 1.00 98.62 101 VAL A CA 1
ATOM 734 C C . VAL A 1 101 ? -4.615 0.413 -13.400 1.00 98.62 101 VAL A C 1
ATOM 736 O O . VAL A 1 101 ? -3.429 0.653 -13.155 1.00 98.62 101 VAL A O 1
ATOM 739 N N . LEU A 1 102 ? -5.019 -0.008 -14.599 1.00 98.00 102 LEU A N 1
ATOM 740 C CA . LEU A 1 102 ? -4.122 -0.116 -15.74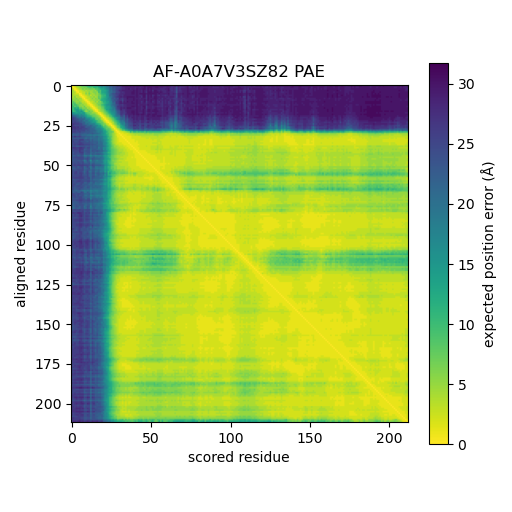8 1.00 98.00 102 LEU A CA 1
ATOM 741 C C . LEU A 1 102 ? -3.616 1.263 -16.204 1.00 98.00 102 LEU A C 1
ATOM 743 O O . LEU A 1 102 ? -4.332 2.261 -16.073 1.00 98.00 102 LEU A O 1
ATOM 747 N N . PRO A 1 103 ? -2.394 1.338 -16.759 1.00 97.31 103 PRO A N 1
ATOM 748 C CA . PRO A 1 103 ? -1.876 2.593 -17.273 1.00 97.31 103 PRO A CA 1
ATOM 749 C C . PRO A 1 103 ? -2.633 3.077 -18.512 1.00 97.31 103 PRO A C 1
ATOM 751 O O . PRO A 1 103 ? -3.244 2.286 -19.223 1.00 97.31 103 PRO A O 1
ATOM 754 N N . ASP A 1 104 ? -2.517 4.368 -18.824 1.00 95.38 104 ASP A N 1
ATOM 755 C CA . ASP A 1 104 ? -2.947 4.896 -20.128 1.00 95.38 104 ASP A CA 1
ATOM 756 C C . ASP A 1 104 ? -1.970 4.490 -21.251 1.00 95.38 104 ASP A C 1
ATOM 758 O O . ASP A 1 104 ? -2.375 4.263 -22.391 1.00 95.38 104 ASP A O 1
ATOM 762 N N . VAL A 1 105 ? -0.673 4.373 -20.931 1.00 91.81 105 VAL A N 1
ATOM 763 C CA . VAL A 1 105 ? 0.401 4.017 -21.873 1.00 91.81 105 VAL A CA 1
ATOM 764 C C . VAL A 1 105 ? 1.474 3.136 -21.224 1.00 91.81 105 VAL A C 1
ATOM 766 O O . VAL A 1 105 ? 1.761 3.254 -20.030 1.00 91.81 105 VAL A O 1
ATOM 769 N N . ALA A 1 106 ? 2.101 2.275 -22.029 1.00 92.75 106 ALA A N 1
ATOM 770 C CA . ALA A 1 106 ? 3.219 1.416 -21.635 1.00 92.75 106 ALA A CA 1
ATOM 771 C C . ALA A 1 106 ? 4.340 1.519 -22.678 1.00 92.75 106 ALA A C 1
ATOM 773 O O . ALA A 1 106 ? 4.381 0.754 -23.641 1.00 92.75 106 ALA A O 1
ATOM 774 N N . ASN A 1 107 ? 5.229 2.499 -22.493 1.00 86.88 107 ASN A N 1
ATOM 775 C CA . ASN A 1 107 ? 6.259 2.863 -23.478 1.00 86.88 107 ASN A CA 1
ATOM 776 C C . ASN A 1 107 ? 7.684 2.516 -23.020 1.00 86.88 107 ASN A C 1
ATOM 778 O O . ASN A 1 107 ? 8.651 2.754 -23.744 1.00 86.88 107 ASN A O 1
ATOM 782 N N . MET A 1 108 ? 7.836 1.961 -21.816 1.00 92.38 108 MET A N 1
ATOM 783 C CA . MET A 1 108 ? 9.141 1.562 -21.299 1.00 92.38 108 MET A CA 1
ATOM 784 C C . MET A 1 108 ? 9.715 0.352 -22.062 1.00 92.38 108 MET A C 1
ATOM 786 O O . MET A 1 108 ? 8.961 -0.548 -22.446 1.00 92.38 108 MET A O 1
ATOM 790 N N . PRO A 1 109 ? 11.050 0.271 -22.244 1.00 91.25 109 PRO A N 1
ATOM 791 C CA . PRO A 1 109 ? 11.682 -0.825 -22.973 1.00 91.25 109 PRO A CA 1
ATOM 792 C C . PRO A 1 109 ? 11.269 -2.208 -22.457 1.00 91.25 109 PRO A C 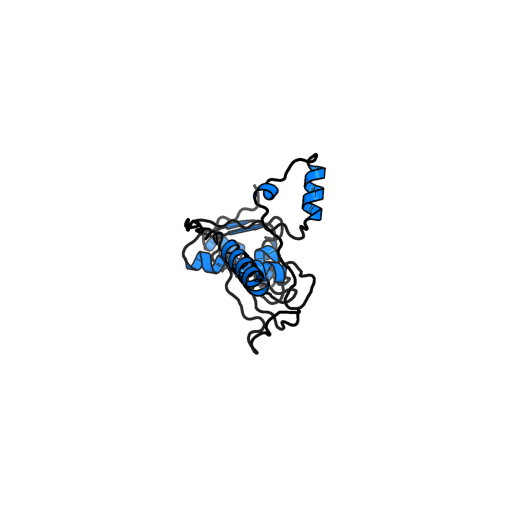1
ATOM 794 O O . PRO A 1 109 ? 11.364 -2.500 -21.264 1.00 91.25 109 PRO A O 1
ATOM 797 N N . GLY A 1 110 ? 10.832 -3.073 -23.376 1.00 87.19 110 GLY A N 1
ATOM 798 C CA . GLY A 1 110 ? 10.425 -4.446 -23.072 1.00 87.19 110 GLY A CA 1
ATOM 799 C C . GLY A 1 110 ? 9.010 -4.600 -22.504 1.00 87.19 110 GLY A C 1
ATOM 800 O O . GLY A 1 110 ? 8.630 -5.723 -22.172 1.00 87.19 110 GLY A O 1
ATOM 801 N N . GLN A 1 111 ? 8.223 -3.524 -22.396 1.00 90.06 111 GLN A N 1
ATOM 802 C CA . GLN A 1 111 ? 6.807 -3.635 -22.047 1.00 90.06 111 GLN A CA 1
ATOM 803 C C . GLN A 1 111 ? 5.940 -3.955 -23.263 1.00 90.06 111 GLN A C 1
ATOM 805 O O . GLN A 1 111 ? 6.242 -3.582 -24.395 1.00 90.06 111 GLN A O 1
ATOM 810 N N . LYS A 1 112 ? 4.834 -4.654 -23.003 1.00 88.19 112 LYS A N 1
ATOM 811 C CA . LYS A 1 112 ? 3.766 -4.835 -23.984 1.00 88.19 112 LYS A CA 1
ATOM 812 C C . LYS A 1 112 ? 2.906 -3.577 -24.000 1.00 88.19 112 LYS A C 1
ATOM 814 O O . LYS A 1 112 ? 2.590 -3.045 -22.938 1.00 88.19 112 LYS A O 1
ATOM 819 N N . SER A 1 113 ? 2.505 -3.147 -25.192 1.00 89.38 113 SER A N 1
ATOM 820 C CA . SER A 1 113 ? 1.511 -2.089 -25.338 1.00 89.38 113 SER A CA 1
ATOM 821 C C . SER A 1 113 ? 0.196 -2.490 -24.672 1.00 89.38 113 SER A C 1
ATOM 823 O O . SER A 1 113 ? -0.167 -3.668 -24.631 1.00 89.38 113 SER A O 1
ATOM 825 N N . ILE A 1 114 ? -0.510 -1.491 -24.160 1.00 93.25 114 ILE A N 1
ATOM 826 C CA . ILE A 1 114 ? -1.809 -1.667 -23.514 1.00 93.25 114 ILE A CA 1
ATOM 827 C C . ILE A 1 114 ? -2.870 -1.871 -24.590 1.00 93.25 114 ILE A C 1
ATOM 829 O O . ILE A 1 114 ? -2.756 -1.340 -25.697 1.00 93.25 114 ILE A O 1
ATOM 833 N N . ILE A 1 115 ? -3.893 -2.657 -24.268 1.00 93.31 115 ILE A N 1
ATOM 834 C CA . ILE A 1 115 ? -5.042 -2.855 -25.147 1.00 93.31 115 ILE A CA 1
ATOM 835 C C . ILE A 1 115 ? -5.771 -1.506 -25.290 1.00 93.31 115 ILE A C 1
ATOM 837 O O . ILE A 1 115 ? -6.091 -0.879 -24.276 1.00 93.31 115 ILE A O 1
ATOM 841 N N . PRO A 1 116 ? -6.038 -1.025 -26.519 1.00 92.38 116 PRO A N 1
ATOM 842 C CA . PRO A 1 116 ? -6.788 0.209 -26.714 1.00 92.38 116 PRO A CA 1
ATOM 843 C C . PRO A 1 116 ? -8.135 0.168 -25.980 1.00 92.38 116 PRO A C 1
ATOM 845 O O . PRO A 1 116 ? -8.918 -0.757 -26.174 1.00 92.38 116 PRO A O 1
ATOM 848 N N . GLY A 1 117 ? -8.392 1.172 -25.139 1.00 92.88 117 GLY A N 1
ATOM 849 C CA . GLY A 1 117 ? -9.613 1.271 -24.330 1.00 92.88 117 GLY A CA 1
ATOM 850 C C . GLY A 1 117 ? -9.518 0.697 -22.911 1.00 92.88 117 GLY A C 1
ATOM 851 O O . GLY A 1 117 ? -10.408 0.969 -22.114 1.00 92.88 117 GLY A O 1
ATOM 852 N N . ASP A 1 118 ? -8.444 -0.016 -22.557 1.00 95.06 118 ASP A N 1
ATOM 853 C CA . ASP A 1 118 ? -8.255 -0.567 -21.202 1.00 95.06 118 ASP A CA 1
ATOM 854 C C . ASP A 1 118 ? -7.556 0.407 -20.225 1.00 95.06 118 ASP A C 1
ATOM 856 O O . ASP A 1 118 ? -7.330 0.065 -19.063 1.00 95.06 118 ASP A O 1
ATOM 860 N N . GLY A 1 119 ? -7.215 1.625 -20.657 1.00 96.19 119 GLY A N 1
ATOM 861 C CA . GLY A 1 119 ? -6.606 2.635 -19.783 1.00 96.19 119 GLY A CA 1
ATOM 862 C C . GLY A 1 119 ? -7.479 2.945 -18.563 1.00 96.19 119 GLY A C 1
ATOM 863 O O . GLY A 1 119 ? -8.698 3.062 -18.683 1.00 96.19 119 GLY A O 1
ATOM 864 N N . LYS A 1 120 ? -6.859 3.053 -17.378 1.00 97.75 120 LYS A N 1
ATOM 865 C CA . LYS A 1 120 ? -7.514 3.288 -16.070 1.00 97.75 120 LYS A CA 1
ATOM 866 C C . LYS A 1 120 ? -8.506 2.212 -15.629 1.00 97.75 120 LYS A C 1
ATOM 868 O O . LYS A 1 120 ? -9.188 2.391 -14.620 1.00 97.75 120 LYS A O 1
ATOM 873 N N . LYS A 1 121 ? -8.584 1.084 -16.332 1.00 98.12 121 LYS A N 1
ATOM 874 C CA . LYS A 1 121 ? -9.428 -0.034 -15.920 1.00 98.12 121 LYS A CA 1
ATOM 875 C C . LYS A 1 121 ? -8.937 -0.599 -14.579 1.00 98.12 121 LYS A C 1
ATOM 877 O O . LYS A 1 121 ? -7.736 -0.858 -14.463 1.00 98.12 121 LYS A O 1
ATOM 882 N N . PRO A 1 122 ? -9.820 -0.801 -13.585 1.00 98.12 122 PRO A N 1
ATOM 883 C CA . PRO A 1 122 ? -9.470 -1.472 -12.337 1.00 98.12 122 PRO A CA 1
ATOM 884 C C . PRO A 1 122 ? -8.914 -2.872 -12.579 1.00 98.12 122 PRO A C 1
ATOM 886 O O . PRO A 1 122 ? -9.363 -3.586 -13.480 1.00 98.12 122 PRO A O 1
ATOM 889 N N . VAL A 1 123 ? -7.943 -3.263 -11.763 1.00 97.88 123 VAL A N 1
ATOM 890 C CA . VAL A 1 123 ? -7.338 -4.593 -11.791 1.00 97.88 123 VAL A CA 1
ATOM 891 C C . VAL A 1 123 ? -7.386 -5.179 -10.397 1.00 97.88 123 VAL A C 1
ATOM 893 O O . VAL A 1 123 ? -6.904 -4.541 -9.467 1.00 97.88 123 VAL A O 1
ATOM 896 N N . ALA A 1 124 ? -7.908 -6.399 -10.282 1.00 98.12 124 ALA A N 1
ATOM 897 C CA . ALA A 1 124 ? -8.085 -7.052 -8.995 1.00 98.12 124 ALA A CA 1
ATOM 898 C C . ALA A 1 124 ? -6.769 -7.142 -8.205 1.00 98.12 124 ALA A C 1
ATOM 900 O O . ALA A 1 124 ? -5.730 -7.550 -8.743 1.00 98.12 124 ALA A O 1
ATOM 901 N N . THR A 1 125 ? -6.817 -6.778 -6.928 1.00 98.69 125 THR A N 1
ATOM 902 C CA . THR A 1 125 ? -5.683 -6.886 -6.012 1.00 98.69 125 THR A CA 1
ATOM 903 C C . THR A 1 125 ? -5.605 -8.281 -5.397 1.00 98.69 125 THR A C 1
ATOM 905 O O . THR A 1 125 ? -6.563 -9.054 -5.364 1.00 98.69 125 THR A O 1
ATOM 908 N N . VAL A 1 126 ? -4.438 -8.616 -4.852 1.00 98.12 126 VAL A N 1
ATOM 909 C CA . VAL A 1 126 ? -4.240 -9.853 -4.094 1.00 98.12 126 VAL A CA 1
ATOM 910 C C . VAL A 1 126 ? -5.103 -9.910 -2.829 1.00 98.12 126 VAL A C 1
ATOM 912 O O . VAL A 1 126 ? -5.441 -11.010 -2.397 1.00 98.12 126 VAL A O 1
ATOM 915 N N . LEU A 1 127 ? -5.481 -8.764 -2.242 1.00 98.19 127 LEU A N 1
ATOM 916 C CA . LEU A 1 127 ? -6.392 -8.743 -1.093 1.00 98.19 127 LEU A CA 1
ATOM 917 C C . LEU A 1 127 ? -7.825 -9.029 -1.530 1.00 98.19 127 LEU A C 1
ATOM 919 O O . LEU A 1 127 ? -8.459 -9.884 -0.928 1.00 98.19 127 LEU A O 1
ATOM 923 N N . GLU A 1 128 ? -8.298 -8.428 -2.619 1.00 98.31 128 GLU A N 1
ATOM 924 C CA . GLU A 1 128 ? -9.623 -8.740 -3.171 1.00 98.31 128 GLU A CA 1
ATOM 925 C C . GLU A 1 128 ? -9.718 -10.216 -3.568 1.00 98.31 128 GLU A C 1
ATOM 927 O O . GLU A 1 128 ? -10.679 -10.902 -3.232 1.00 98.31 128 GLU A O 1
ATOM 932 N N . ALA A 1 129 ? -8.672 -10.752 -4.206 1.00 97.44 129 ALA A N 1
ATOM 933 C CA . ALA A 1 129 ? -8.597 -12.172 -4.528 1.00 97.44 129 ALA A CA 1
ATOM 934 C C . ALA A 1 129 ? -8.594 -13.060 -3.271 1.00 97.44 129 ALA A C 1
ATOM 936 O O . ALA A 1 129 ? -9.178 -14.143 -3.290 1.00 97.44 129 ALA A O 1
ATOM 937 N N . ALA A 1 130 ? -7.941 -12.630 -2.186 1.00 97.88 130 ALA A N 1
ATOM 938 C CA . ALA A 1 130 ? -7.927 -13.346 -0.913 1.00 97.88 130 ALA A CA 1
ATOM 939 C C . ALA A 1 130 ? -9.303 -13.312 -0.222 1.00 97.88 130 ALA A C 1
ATOM 941 O O . ALA A 1 130 ? -9.784 -14.370 0.190 1.00 97.88 130 ALA A O 1
ATOM 942 N N . ASN A 1 131 ? -9.949 -12.146 -0.161 1.00 97.06 131 ASN A N 1
ATOM 943 C CA . ASN A 1 131 ? -11.302 -11.977 0.367 1.00 97.06 131 ASN A CA 1
ATOM 944 C C . ASN A 1 131 ? -12.307 -12.829 -0.431 1.00 97.06 131 ASN A C 1
ATOM 946 O O . ASN A 1 131 ? -13.043 -13.618 0.159 1.00 97.06 131 ASN A O 1
ATOM 950 N N . TYR A 1 132 ? -12.229 -12.806 -1.768 1.00 96.94 132 TYR A N 1
ATOM 951 C CA . TYR A 1 132 ? -13.089 -13.599 -2.656 1.00 96.94 132 TYR A CA 1
ATOM 952 C C . TYR A 1 132 ? -13.039 -15.109 -2.371 1.00 96.94 132 TYR A C 1
ATOM 954 O O . TYR A 1 132 ? -14.040 -15.810 -2.515 1.00 96.94 132 TYR A O 1
ATOM 962 N N . ILE A 1 133 ? -11.884 -15.632 -1.940 1.00 96.38 133 ILE A N 1
ATOM 963 C CA . ILE A 1 133 ? -11.725 -17.047 -1.559 1.00 96.38 133 ILE A CA 1
ATOM 964 C C . ILE A 1 133 ? -11.914 -17.301 -0.053 1.00 96.38 133 ILE A C 1
ATOM 966 O O . ILE A 1 133 ? -11.528 -18.363 0.444 1.00 96.38 133 ILE A O 1
ATOM 970 N N . GLY A 1 134 ? -12.479 -16.339 0.679 1.00 96.94 134 GLY A N 1
ATOM 971 C CA . GLY A 1 134 ? -12.810 -16.441 2.099 1.00 96.94 134 GLY A CA 1
ATOM 972 C C . GLY A 1 134 ? -11.606 -16.377 3.042 1.00 96.94 134 GLY A C 1
ATOM 973 O O . GLY A 1 134 ? -11.640 -16.973 4.120 1.00 96.94 134 GLY A O 1
ATOM 974 N N . LYS A 1 135 ? -10.505 -15.727 2.643 1.00 97.88 135 LYS A N 1
ATOM 975 C CA . LYS A 1 135 ? -9.374 -15.450 3.541 1.00 97.88 135 LYS A CA 1
ATOM 976 C C . LYS A 1 135 ? -9.526 -14.076 4.175 1.00 97.88 135 LYS A C 1
ATOM 978 O O . LYS A 1 135 ? -9.901 -13.128 3.499 1.00 97.88 135 LYS A O 1
ATOM 983 N N . ALA A 1 136 ? -9.101 -13.979 5.432 1.00 98.31 136 ALA A N 1
ATOM 984 C CA . ALA A 1 136 ? -8.923 -12.693 6.084 1.00 98.31 136 ALA A CA 1
ATOM 985 C C . ALA A 1 136 ? -7.819 -11.872 5.395 1.00 98.31 136 ALA A C 1
ATOM 987 O O . ALA A 1 136 ? -6.817 -12.416 4.910 1.00 98.31 136 ALA A O 1
ATOM 988 N N . THR A 1 137 ? -7.998 -10.560 5.395 1.00 98.56 137 THR A N 1
ATOM 989 C CA . THR A 1 137 ? -7.172 -9.561 4.725 1.00 98.56 137 THR A CA 1
ATOM 990 C C . THR A 1 137 ? -6.850 -8.410 5.667 1.00 98.56 137 THR A C 1
ATOM 992 O O . THR A 1 137 ? -7.526 -8.177 6.667 1.00 98.56 137 THR A O 1
ATOM 995 N N . GLY A 1 138 ? -5.777 -7.677 5.377 1.00 98.44 138 GLY A N 1
ATOM 996 C CA . GLY A 1 138 ? -5.470 -6.500 6.169 1.00 98.44 138 GLY A CA 1
ATOM 997 C C . GLY A 1 138 ? -4.346 -5.649 5.614 1.00 98.44 138 GLY A C 1
ATOM 998 O O . GLY A 1 138 ? -3.451 -6.136 4.920 1.00 98.44 138 GLY A O 1
ATOM 999 N N . ILE A 1 139 ? -4.389 -4.369 5.971 1.00 98.62 139 ILE A N 1
ATOM 1000 C CA . ILE A 1 139 ? -3.336 -3.394 5.708 1.00 98.62 139 ILE A CA 1
ATOM 1001 C C . ILE A 1 139 ? -2.901 -2.729 7.013 1.00 98.62 139 ILE A C 1
ATOM 1003 O O . ILE A 1 139 ? -3.710 -2.308 7.839 1.00 98.62 139 ILE A O 1
ATOM 1007 N N . VAL A 1 140 ? -1.586 -2.612 7.187 1.00 98.50 140 VAL A N 1
ATOM 1008 C CA . VAL A 1 140 ? -0.973 -1.915 8.320 1.00 98.50 140 VAL A CA 1
ATOM 1009 C C . VAL A 1 140 ? 0.057 -0.942 7.776 1.00 98.50 140 VAL A C 1
ATOM 1011 O O . VAL A 1 140 ? 0.931 -1.322 6.997 1.00 98.50 140 VAL A O 1
ATOM 1014 N N . SER A 1 141 ? -0.032 0.322 8.176 1.00 97.75 141 SER A N 1
ATOM 1015 C CA . SER A 1 141 ? 0.894 1.358 7.737 1.00 97.75 141 SER A CA 1
ATOM 1016 C C . SER A 1 141 ? 1.250 2.314 8.866 1.00 97.75 141 SER A C 1
ATOM 1018 O O . SER A 1 141 ? 0.414 2.690 9.680 1.00 97.75 141 SER A O 1
ATOM 1020 N N . THR A 1 142 ? 2.500 2.771 8.872 1.00 97.62 142 THR A N 1
ATOM 1021 C CA . THR A 1 142 ? 2.925 3.927 9.675 1.00 97.62 142 THR A CA 1
ATOM 1022 C C . THR A 1 142 ? 2.486 5.255 9.053 1.00 97.62 142 THR A C 1
ATOM 1024 O O . THR A 1 142 ? 2.513 6.290 9.716 1.00 97.62 142 THR A O 1
ATOM 1027 N N . SER A 1 143 ? 2.090 5.236 7.778 1.00 96.88 143 SER A N 1
ATOM 1028 C CA . SER A 1 143 ? 1.555 6.387 7.055 1.00 96.88 143 SER A CA 1
ATOM 1029 C C . SER A 1 143 ? 0.028 6.464 7.182 1.00 96.88 143 SER A C 1
ATOM 1031 O O . SER A 1 143 ? -0.596 5.737 7.958 1.00 96.88 143 SER A O 1
ATOM 1033 N N . ARG A 1 144 ? -0.593 7.366 6.420 1.00 97.75 144 ARG A N 1
ATOM 1034 C CA . ARG A 1 144 ? -2.049 7.362 6.250 1.00 97.75 144 ARG A CA 1
ATOM 1035 C C . ARG A 1 144 ? -2.456 6.109 5.482 1.00 97.75 144 ARG A C 1
ATOM 1037 O O . ARG A 1 144 ? -1.794 5.777 4.503 1.00 97.75 144 ARG A O 1
ATOM 1044 N N . VAL A 1 145 ? -3.548 5.454 5.859 1.00 98.06 145 VAL A N 1
ATOM 1045 C CA . VAL A 1 145 ? -4.018 4.257 5.134 1.00 98.06 145 VAL A CA 1
ATOM 1046 C C . VAL A 1 145 ? -4.435 4.568 3.693 1.00 98.06 145 VAL A C 1
ATOM 1048 O O . VAL A 1 145 ? -4.327 3.706 2.832 1.00 98.06 145 VAL A O 1
ATOM 1051 N N . GLN A 1 146 ? -4.784 5.822 3.392 1.00 98.50 146 GLN A N 1
ATOM 1052 C CA . GLN A 1 146 ? -5.065 6.294 2.033 1.00 98.50 146 GLN A CA 1
ATOM 1053 C C . GLN A 1 146 ? -3.799 6.630 1.225 1.00 98.50 146 GLN A C 1
ATOM 1055 O O . GLN A 1 146 ? -3.893 6.973 0.048 1.00 98.50 146 GLN A O 1
ATOM 1060 N N . HIS A 1 147 ? -2.606 6.598 1.836 1.00 98.44 147 HIS A N 1
ATOM 1061 C CA . HIS A 1 147 ? -1.360 6.813 1.102 1.00 98.44 147 HIS A CA 1
ATOM 1062 C C . HIS A 1 147 ? -1.177 5.721 0.037 1.00 98.44 147 HIS A C 1
ATOM 1064 O O . HIS A 1 14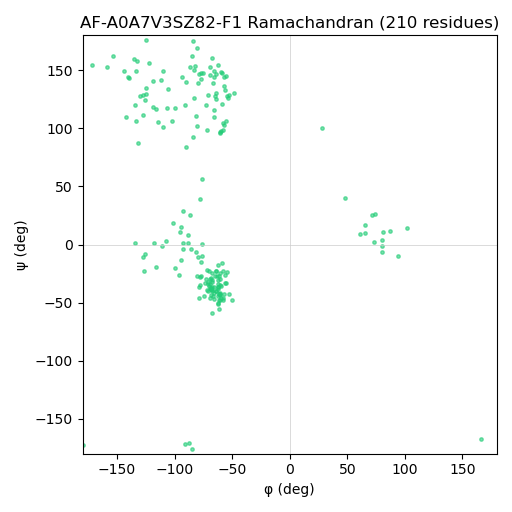7 ? -1.684 4.612 0.171 1.00 98.44 147 HIS A O 1
ATOM 1070 N N . ALA A 1 148 ? -0.425 6.024 -1.020 1.00 98.38 148 ALA A N 1
ATOM 1071 C CA . ALA A 1 148 ? -0.369 5.191 -2.219 1.00 98.38 148 ALA A CA 1
ATOM 1072 C C . ALA A 1 148 ? -0.046 3.709 -1.963 1.00 98.38 148 ALA A C 1
ATOM 1074 O O . ALA A 1 148 ? -0.670 2.839 -2.559 1.00 98.38 148 ALA A O 1
ATOM 1075 N N .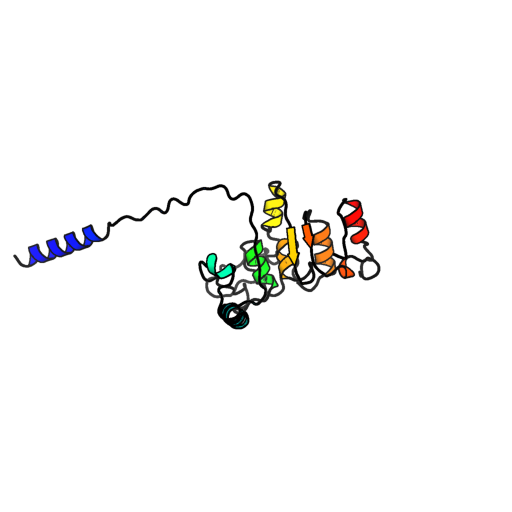 THR A 1 149 ? 0.907 3.421 -1.073 1.00 98.31 149 THR A N 1
ATOM 1076 C CA . THR A 1 149 ? 1.357 2.051 -0.786 1.00 98.31 149 THR A CA 1
ATOM 1077 C C . THR A 1 149 ? 0.234 1.165 -0.224 1.00 98.31 149 THR A C 1
ATOM 1079 O O . THR A 1 149 ? -0.040 0.143 -0.845 1.00 98.31 149 THR A O 1
ATOM 1082 N N . PRO A 1 150 ? -0.457 1.518 0.882 1.00 98.50 150 PRO A N 1
ATOM 1083 C CA . PRO A 1 150 ? -1.634 0.767 1.339 1.00 98.50 150 PRO A CA 1
ATOM 1084 C C . PRO A 1 150 ? -2.849 0.874 0.397 1.00 98.50 150 PRO A C 1
ATOM 1086 O O . PRO A 1 150 ? -3.550 -0.120 0.193 1.00 98.50 150 PRO A O 1
ATOM 1089 N N . ALA A 1 151 ? -3.081 2.036 -0.224 1.00 98.69 151 ALA A N 1
ATOM 1090 C CA . ALA A 1 151 ? -4.205 2.236 -1.142 1.00 98.69 151 ALA A CA 1
ATOM 1091 C C . ALA A 1 151 ? -4.134 1.320 -2.373 1.00 98.69 151 ALA A C 1
ATOM 1093 O O . ALA A 1 151 ? -5.157 0.824 -2.827 1.00 98.69 151 ALA A O 1
ATOM 1094 N N . ALA A 1 152 ? -2.936 1.009 -2.879 1.00 98.62 152 ALA A N 1
ATOM 1095 C CA . ALA A 1 152 ? -2.765 0.119 -4.030 1.00 98.62 152 ALA A CA 1
ATOM 1096 C C . ALA A 1 152 ? -3.265 -1.318 -3.806 1.00 98.62 152 ALA A C 1
ATOM 1098 O O . ALA A 1 152 ? -3.474 -2.040 -4.777 1.00 98.62 152 ALA A O 1
ATOM 1099 N N . PHE A 1 153 ? -3.455 -1.732 -2.551 1.00 98.69 153 PHE A N 1
ATOM 1100 C CA . PHE A 1 153 ? -4.017 -3.038 -2.202 1.00 98.69 153 PHE A CA 1
ATOM 1101 C C . PHE A 1 153 ? -5.527 -3.001 -1.960 1.00 98.69 153 PHE A C 1
ATOM 1103 O O . PHE A 1 153 ? -6.138 -4.062 -1.872 1.00 98.69 153 PHE A O 1
ATOM 1110 N N . THR A 1 154 ? -6.117 -1.813 -1.824 1.00 98.44 154 THR A N 1
ATOM 1111 C CA . THR A 1 154 ? -7.476 -1.636 -1.288 1.00 98.44 154 THR A CA 1
ATOM 1112 C C . THR A 1 154 ? -8.344 -0.671 -2.095 1.00 98.44 154 THR A C 1
ATOM 1114 O O . THR A 1 154 ? -9.479 -0.406 -1.705 1.00 98.44 154 THR A O 1
ATOM 1117 N N . SER A 1 155 ? -7.838 -0.100 -3.189 1.00 98.56 155 SER A N 1
ATOM 1118 C CA . SER A 1 155 ? -8.546 0.917 -3.969 1.00 98.56 155 SER A CA 1
ATOM 1119 C C . SER A 1 155 ? -8.107 0.946 -5.433 1.00 98.56 155 SER A C 1
ATOM 1121 O O . SER A 1 155 ? -7.018 0.496 -5.793 1.00 98.56 155 SER A O 1
ATOM 1123 N N . HIS A 1 156 ? -8.944 1.563 -6.266 1.00 98.69 156 HIS A N 1
ATOM 1124 C CA . HIS A 1 156 ? -8.766 1.749 -7.700 1.00 98.69 156 HIS A CA 1
ATOM 1125 C C . HIS A 1 156 ? -9.082 3.197 -8.078 1.00 98.69 156 HIS A C 1
ATOM 1127 O O . HIS A 1 156 ? -10.241 3.621 -8.098 1.00 98.69 156 HIS A O 1
ATOM 1133 N N . TYR A 1 157 ? -8.049 3.982 -8.381 1.00 98.56 157 TYR A N 1
ATOM 1134 C CA . TYR A 1 157 ? -8.221 5.350 -8.859 1.00 98.56 157 TYR A CA 1
ATOM 1135 C C . TYR A 1 157 ? -6.993 5.863 -9.617 1.00 98.56 157 TYR A C 1
ATOM 1137 O O . TYR A 1 157 ? -5.861 5.453 -9.373 1.00 98.56 157 TYR A O 1
ATOM 1145 N N . HIS A 1 158 ? -7.207 6.806 -10.532 1.00 97.69 158 HIS A N 1
ATOM 1146 C CA . HIS A 1 158 ? -6.154 7.365 -11.389 1.00 97.69 158 HIS A CA 1
ATOM 1147 C C . HIS A 1 158 ? -5.424 8.571 -10.763 1.00 97.69 158 HIS A C 1
ATOM 1149 O O . HIS A 1 158 ? -4.634 9.233 -11.431 1.00 97.69 158 HIS A O 1
ATOM 1155 N N . ASP A 1 159 ? -5.684 8.874 -9.489 1.00 98.38 159 ASP A N 1
ATOM 1156 C CA . ASP A 1 159 ? -4.979 9.913 -8.734 1.00 98.38 159 ASP A CA 1
ATOM 1157 C C . ASP A 1 159 ? -4.765 9.480 -7.280 1.00 98.38 159 ASP A C 1
ATOM 1159 O O . ASP A 1 159 ? -5.690 9.448 -6.467 1.00 98.38 159 ASP A O 1
ATOM 1163 N N . ARG A 1 160 ? -3.509 9.200 -6.930 1.00 98.31 160 ARG A N 1
ATOM 1164 C CA . ARG A 1 160 ? -3.079 8.850 -5.569 1.00 98.31 160 ARG A CA 1
ATOM 1165 C C . ARG A 1 160 ? -3.377 9.914 -4.509 1.00 98.31 160 ARG A C 1
ATOM 1167 O O . ARG A 1 160 ? -3.285 9.608 -3.325 1.00 98.31 160 ARG A O 1
ATOM 1174 N N . ASN A 1 161 ? -3.674 11.153 -4.899 1.00 98.19 161 ASN A N 1
ATOM 1175 C CA . ASN A 1 161 ? -3.994 12.239 -3.970 1.00 98.19 161 ASN A CA 1
ATOM 1176 C C . ASN A 1 161 ? -5.497 12.373 -3.699 1.00 98.19 161 ASN A C 1
ATOM 1178 O O . ASN A 1 161 ? -5.888 13.188 -2.859 1.00 98.19 161 ASN A O 1
ATOM 1182 N N . ALA A 1 162 ? -6.340 11.575 -4.360 1.00 98.19 162 ALA A N 1
ATOM 1183 C CA . ALA A 1 162 ? -7.784 11.548 -4.150 1.00 98.19 162 ALA A CA 1
ATOM 1184 C C . ALA A 1 162 ? -8.155 10.810 -2.850 1.00 98.19 162 ALA A C 1
ATOM 1186 O O . ALA A 1 162 ? -8.912 9.844 -2.851 1.00 98.19 162 ALA A O 1
ATOM 1187 N N . TYR A 1 163 ? -7.608 11.265 -1.720 1.00 98.12 163 TYR A N 1
ATOM 1188 C CA . TYR A 1 163 ? -7.707 10.576 -0.434 1.00 98.12 163 TYR A CA 1
ATOM 1189 C C . TYR A 1 163 ? -9.143 10.387 0.069 1.00 98.12 163 TYR A C 1
ATOM 1191 O O . TYR A 1 163 ? -9.396 9.405 0.752 1.00 98.12 163 TYR A O 1
ATOM 1199 N N . GLU A 1 164 ? -10.082 11.280 -0.262 1.00 97.81 164 GLU A N 1
ATOM 1200 C CA . GLU A 1 164 ? -11.498 11.111 0.113 1.00 97.81 164 GLU A CA 1
ATOM 1201 C C . GLU A 1 164 ? -12.148 9.935 -0.631 1.00 97.81 164 GLU A C 1
ATOM 1203 O O . GLU A 1 164 ? -12.806 9.116 0.009 1.00 97.81 164 GLU A O 1
ATOM 1208 N N . ILE A 1 165 ? -11.878 9.809 -1.938 1.00 98.06 165 ILE A N 1
ATOM 1209 C CA . ILE A 1 165 ? -12.340 8.698 -2.787 1.00 98.06 165 ILE A CA 1
ATOM 1210 C C . ILE A 1 165 ? -11.683 7.385 -2.354 1.00 98.06 165 ILE A C 1
ATOM 1212 O O . ILE A 1 165 ? -12.345 6.363 -2.225 1.00 98.06 165 ILE A O 1
ATOM 1216 N N . ILE A 1 166 ? -10.372 7.412 -2.097 1.00 98.69 166 ILE A N 1
ATOM 1217 C CA . ILE A 1 166 ? -9.627 6.242 -1.617 1.00 98.69 166 ILE A CA 1
ATOM 1218 C C . ILE A 1 166 ? -10.167 5.791 -0.253 1.00 98.69 166 ILE A C 1
ATOM 1220 O O . ILE A 1 166 ? -10.382 4.603 -0.048 1.00 98.69 166 ILE A O 1
ATOM 1224 N N . ALA A 1 167 ? -10.417 6.722 0.672 1.00 98.25 167 ALA A N 1
ATOM 1225 C CA . ALA A 1 167 ? -10.967 6.399 1.987 1.00 98.25 167 ALA A CA 1
ATOM 1226 C C . ALA A 1 167 ? -12.352 5.747 1.897 1.00 98.25 167 ALA A C 1
ATOM 1228 O O . ALA A 1 167 ? -12.605 4.784 2.611 1.00 98.25 167 ALA A O 1
ATOM 1229 N N . GLU A 1 168 ? -13.224 6.257 1.028 1.00 98.00 168 GLU A N 1
ATOM 1230 C CA . GLU A 1 168 ? -14.556 5.690 0.803 1.00 98.00 168 GLU A CA 1
ATOM 1231 C C . GLU A 1 168 ? -14.447 4.258 0.267 1.00 98.00 168 GLU A C 1
ATOM 1233 O O . GLU A 1 168 ? -14.990 3.335 0.867 1.00 98.00 168 GLU A O 1
ATOM 1238 N N . GLN A 1 169 ? -13.639 4.036 -0.777 1.00 98.31 169 GLN A N 1
ATOM 1239 C CA . GLN A 1 169 ? -13.399 2.688 -1.301 1.00 98.31 169 GLN A CA 1
ATOM 1240 C C . GLN A 1 169 ? -12.857 1.739 -0.228 1.00 98.31 169 GLN A C 1
ATOM 1242 O O . GLN A 1 169 ? -13.320 0.612 -0.138 1.00 98.31 169 GLN A O 1
ATOM 1247 N N . GLN A 1 170 ? -11.919 2.186 0.612 1.00 97.94 170 GLN A N 1
ATOM 1248 C CA . GLN A 1 170 ? -11.359 1.364 1.690 1.00 97.94 170 GLN A CA 1
ATOM 1249 C C . GLN A 1 170 ? -12.399 0.905 2.712 1.00 97.94 170 GLN A C 1
ATOM 1251 O O . GLN A 1 170 ? -12.279 -0.203 3.227 1.00 97.94 170 GLN A O 1
ATOM 1256 N N . VAL A 1 171 ? -13.397 1.740 3.007 1.00 97.75 171 VAL A N 1
ATOM 1257 C CA . VAL A 1 171 ? -14.475 1.403 3.946 1.00 97.75 171 VAL A CA 1
ATOM 1258 C C . VAL A 1 171 ? -15.411 0.346 3.370 1.00 97.75 171 VAL A C 1
ATOM 1260 O O . VAL A 1 171 ? -15.842 -0.531 4.108 1.00 97.75 171 VAL A O 1
ATOM 1263 N N . TYR A 1 172 ? -15.668 0.387 2.063 1.00 96.12 172 TYR A N 1
ATOM 1264 C CA . TYR A 1 172 ? -16.572 -0.543 1.380 1.00 96.12 172 TYR A CA 1
ATOM 1265 C C . TYR A 1 172 ? -15.867 -1.755 0.733 1.00 96.12 172 TYR A C 1
ATOM 1267 O O . TYR A 1 172 ? -16.490 -2.465 -0.051 1.00 96.12 172 TYR A O 1
ATOM 1275 N N . ASN A 1 173 ? -14.578 -1.992 1.013 1.00 94.56 173 ASN A N 1
ATOM 1276 C CA . ASN A 1 173 ? -13.792 -3.085 0.410 1.00 94.56 173 ASN A CA 1
ATOM 1277 C C . ASN A 1 173 ? -13.610 -4.309 1.334 1.00 94.56 173 ASN A C 1
ATOM 1279 O O . ASN A 1 173 ? -12.679 -5.088 1.142 1.00 94.56 173 ASN A O 1
ATOM 1283 N N . ASP A 1 174 ? -14.445 -4.454 2.371 1.00 94.62 174 ASP A N 1
ATOM 1284 C CA . ASP A 1 174 ? -14.509 -5.633 3.256 1.00 94.62 174 ASP A CA 1
ATOM 1285 C C . ASP A 1 174 ? -13.141 -6.122 3.786 1.00 94.62 174 ASP A C 1
ATOM 1287 O O . ASP A 1 174 ? -12.856 -7.322 3.863 1.00 94.62 174 ASP A O 1
ATOM 1291 N N . VAL A 1 175 ? -12.255 -5.185 4.141 1.00 97.31 175 VAL A N 1
ATOM 1292 C CA . VAL A 1 175 ? -10.931 -5.498 4.699 1.00 97.31 175 VAL A CA 1
ATOM 1293 C C . VAL A 1 175 ? -11.063 -5.752 6.198 1.00 97.31 175 VAL A C 1
ATOM 1295 O O . VAL A 1 175 ? -11.564 -4.896 6.922 1.00 97.31 175 VAL A O 1
ATOM 1298 N N . ASP A 1 176 ? -10.582 -6.894 6.699 1.00 98.38 176 ASP A N 1
ATOM 1299 C CA . ASP A 1 176 ? -10.789 -7.276 8.106 1.00 98.38 176 ASP A CA 1
ATOM 1300 C C . ASP A 1 176 ? -9.983 -6.411 9.090 1.00 98.38 176 ASP A C 1
ATOM 1302 O O . ASP A 1 176 ? -10.422 -6.153 10.210 1.00 98.38 176 ASP A O 1
ATOM 1306 N N . VAL A 1 177 ? -8.778 -5.976 8.697 1.00 98.38 177 VAL A N 1
ATOM 1307 C CA . VAL A 1 177 ? -7.884 -5.178 9.552 1.00 98.38 177 VAL A CA 1
ATOM 1308 C C . VAL A 1 177 ? -7.303 -3.993 8.790 1.00 98.38 177 VAL A C 1
ATOM 1310 O O . VAL A 1 177 ? -6.542 -4.161 7.838 1.00 98.38 177 VAL A O 1
ATOM 1313 N N . VAL A 1 178 ? -7.573 -2.781 9.274 1.00 98.25 178 VAL A N 1
ATOM 1314 C CA . VAL A 1 178 ? -6.995 -1.539 8.749 1.00 98.25 178 VAL A CA 1
ATOM 1315 C C . VAL A 1 178 ? -6.369 -0.755 9.897 1.00 98.25 178 VAL A C 1
ATOM 1317 O O . VAL A 1 178 ? -7.068 -0.239 10.764 1.00 98.25 178 VAL A O 1
ATOM 1320 N N . LEU A 1 179 ? -5.038 -0.655 9.910 1.00 98.38 179 LEU A N 1
ATOM 1321 C CA . LEU A 1 179 ? -4.299 0.072 10.946 1.00 98.38 179 LEU A CA 1
ATOM 1322 C C . LEU A 1 179 ? -3.365 1.112 10.324 1.00 98.38 179 LEU A C 1
ATOM 1324 O O . LEU A 1 179 ? -2.490 0.786 9.524 1.00 98.38 179 LEU A O 1
ATOM 1328 N N . GLY A 1 180 ? -3.512 2.368 10.734 1.00 97.25 180 GLY A N 1
ATOM 1329 C CA . GLY A 1 180 ? -2.631 3.458 10.327 1.00 97.25 180 GLY A CA 1
ATOM 1330 C C . GLY A 1 180 ? -3.209 4.828 10.658 1.00 97.25 180 GLY A C 1
ATOM 1331 O O . GLY A 1 180 ? -4.168 4.953 11.416 1.00 97.25 180 GLY A O 1
ATOM 1332 N N . ALA A 1 181 ? -2.609 5.876 10.099 1.00 96.88 181 ALA A N 1
ATOM 1333 C CA . ALA A 1 181 ? -3.112 7.239 10.241 1.00 96.88 181 ALA A CA 1
ATOM 1334 C C . ALA A 1 181 ? -4.203 7.553 9.196 1.00 96.88 181 ALA A C 1
ATOM 1336 O O . ALA A 1 181 ? -4.554 6.720 8.363 1.00 96.88 181 ALA A O 1
ATOM 1337 N N . GLY A 1 182 ? -4.682 8.801 9.172 1.00 95.75 182 GLY A N 1
ATOM 1338 C CA . GLY A 1 182 ? -5.567 9.293 8.106 1.00 95.75 182 GLY A CA 1
ATOM 1339 C C . GLY A 1 182 ? -7.053 9.358 8.462 1.00 95.75 182 GLY A C 1
ATOM 1340 O O . GLY 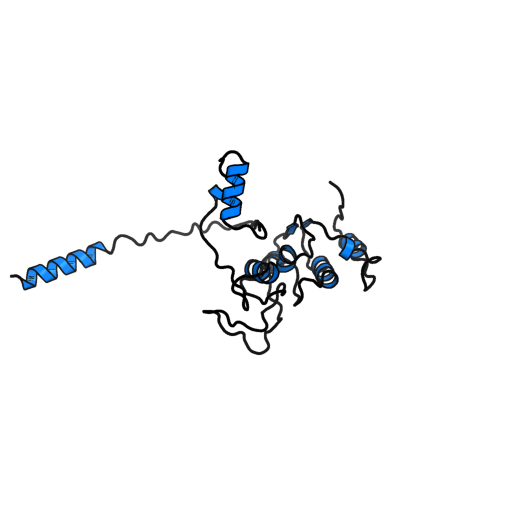A 1 182 ? -7.871 9.576 7.575 1.00 95.75 182 GLY A O 1
ATOM 1341 N N . SER A 1 183 ? -7.406 9.262 9.747 1.00 95.19 183 SER A N 1
ATOM 1342 C CA . SER A 1 183 ? -8.790 9.391 10.239 1.00 95.19 183 SER A CA 1
ATOM 1343 C C . SER A 1 183 ? -9.494 10.689 9.825 1.00 95.19 183 SER A C 1
ATOM 1345 O O . SER A 1 183 ? -10.715 10.728 9.731 1.00 95.19 183 SER A O 1
ATOM 1347 N N . GLY A 1 184 ? -8.744 11.753 9.516 1.00 95.31 184 GLY A N 1
ATOM 1348 C CA . GLY A 1 184 ? -9.310 13.000 8.998 1.00 95.31 184 GLY A CA 1
ATOM 1349 C C . GLY A 1 184 ? -10.068 12.851 7.673 1.00 95.31 184 GLY A C 1
ATOM 1350 O O . GLY A 1 184 ? -10.949 13.660 7.419 1.00 95.31 184 GLY A O 1
ATOM 1351 N N . TYR A 1 185 ? -9.765 11.826 6.866 1.00 96.94 185 TYR A N 1
ATOM 1352 C CA . TYR A 1 185 ? -10.493 11.516 5.626 1.00 96.94 185 TYR A CA 1
ATOM 1353 C C . TYR A 1 185 ? -11.729 10.636 5.845 1.00 96.94 185 TYR A C 1
ATOM 1355 O O . TYR A 1 185 ? -12.449 10.373 4.888 1.00 96.94 185 TYR A O 1
ATOM 1363 N N . LEU A 1 186 ? -11.971 10.187 7.080 1.00 97.12 186 LEU A N 1
ATOM 1364 C CA . LEU A 1 186 ? -13.160 9.422 7.468 1.00 97.12 186 LEU A CA 1
ATOM 1365 C C . LEU A 1 186 ? -14.221 10.305 8.147 1.00 97.12 186 LEU A C 1
ATOM 1367 O O . LEU A 1 186 ? -15.387 9.944 8.227 1.00 97.12 186 LEU A O 1
ATOM 1371 N N . ASP A 1 187 ? -13.804 11.460 8.659 1.00 95.12 187 ASP A N 1
ATOM 1372 C CA . ASP A 1 187 ? -14.635 12.377 9.432 1.00 95.12 187 ASP A CA 1
ATOM 1373 C C . ASP A 1 187 ? -15.498 13.251 8.508 1.00 95.12 187 ASP A C 1
ATOM 1375 O O . ASP A 1 187 ? -14.984 14.154 7.837 1.00 95.12 187 ASP A O 1
ATOM 1379 N N . GLY A 1 188 ? -16.815 13.029 8.516 1.00 93.12 188 GLY A N 1
ATOM 1380 C CA . GLY A 1 188 ? -17.771 13.774 7.688 1.00 93.12 188 GLY A CA 1
ATOM 1381 C C . GLY A 1 188 ? -17.759 15.290 7.912 1.00 93.12 188 GLY A C 1
ATOM 1382 O O . GLY A 1 188 ? -18.086 16.057 7.007 1.00 93.12 188 GLY A O 1
ATOM 1383 N N . SER A 1 189 ? -17.294 15.780 9.068 1.00 94.25 189 SER A N 1
ATOM 1384 C CA . SER A 1 189 ? -17.132 17.227 9.273 1.00 94.25 189 SER A CA 1
ATOM 1385 C C . SER A 1 189 ? -16.021 17.821 8.393 1.00 94.25 189 SER A C 1
ATOM 1387 O O . SER A 1 189 ? -16.128 18.970 7.948 1.00 94.25 189 SER A O 1
ATOM 1389 N N . LYS A 1 190 ? -14.990 17.022 8.089 1.00 93.44 190 LYS A N 1
ATOM 1390 C CA . LYS A 1 190 ? -13.795 17.404 7.324 1.00 93.44 190 LYS A CA 1
ATOM 1391 C C . LYS A 1 190 ? -13.884 17.044 5.848 1.00 93.44 190 LYS A C 1
ATOM 1393 O O . LYS A 1 190 ? -13.246 17.720 5.043 1.00 93.44 190 LYS A O 1
ATOM 1398 N N . ARG A 1 191 ? 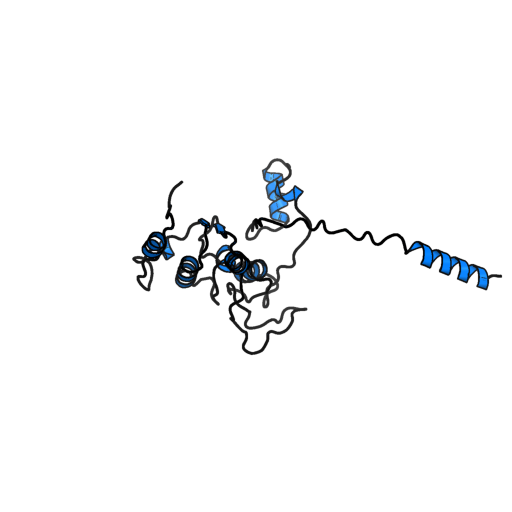-14.669 16.023 5.500 1.00 94.38 191 ARG A N 1
ATOM 1399 C CA . ARG A 1 191 ? -14.893 15.628 4.108 1.00 94.38 191 ARG A CA 1
ATOM 1400 C C . ARG A 1 191 ? -15.719 16.662 3.340 1.00 94.38 191 ARG A C 1
ATOM 1402 O O . ARG A 1 191 ? -16.527 17.409 3.914 1.00 94.38 191 ARG A O 1
ATOM 1409 N N . LYS A 1 192 ? -15.514 16.712 2.023 1.00 94.81 192 LYS A N 1
ATOM 1410 C CA . LYS A 1 192 ? -16.278 17.575 1.104 1.00 94.81 192 LYS A CA 1
ATOM 1411 C C . LYS A 1 192 ? -17.722 17.117 0.911 1.00 94.81 192 LYS A C 1
ATOM 1413 O O . LYS A 1 192 ? -18.609 17.962 0.866 1.00 94.81 192 LYS A O 1
ATOM 1418 N N . ASP A 1 193 ? -17.942 15.810 0.819 1.00 94.75 193 ASP A N 1
ATOM 1419 C CA . ASP A 1 193 ? -19.255 15.179 0.616 1.00 94.75 193 ASP A CA 1
ATOM 1420 C C . ASP A 1 193 ? -20.108 15.075 1.888 1.00 94.75 193 ASP A C 1
ATOM 1422 O O . ASP A 1 193 ? -21.302 14.803 1.803 1.00 94.75 193 ASP A O 1
ATOM 1426 N N . LYS A 1 194 ? -19.512 15.346 3.055 1.00 95.69 194 LYS A N 1
ATOM 1427 C CA . LYS A 1 194 ? -20.140 15.238 4.381 1.00 95.69 194 LYS A CA 1
ATOM 1428 C C . LYS A 1 194 ? -20.534 13.821 4.792 1.00 95.69 194 LYS A C 1
ATOM 1430 O O . LYS A 1 194 ? -21.275 13.668 5.761 1.00 95.69 194 LYS A O 1
ATOM 1435 N N . GLU A 1 195 ? -20.001 12.803 4.126 1.00 95.44 195 GLU A N 1
ATOM 1436 C CA . GLU A 1 195 ? -20.233 11.412 4.499 1.00 95.44 195 GLU A CA 1
ATOM 1437 C C . GLU A 1 195 ? -19.503 11.067 5.806 1.00 95.44 195 GLU A C 1
ATOM 1439 O O . GLU A 1 195 ? -18.307 11.318 5.951 1.00 95.44 195 GLU A O 1
ATOM 1444 N N . ASP A 1 196 ? -20.212 10.495 6.780 1.00 96.38 196 ASP A N 1
ATOM 1445 C CA . ASP A 1 196 ? -19.605 10.012 8.023 1.00 96.38 196 ASP A CA 1
ATOM 1446 C C . ASP A 1 196 ? -19.171 8.550 7.882 1.00 96.38 196 ASP A C 1
ATOM 1448 O O . ASP A 1 196 ? -19.872 7.618 8.287 1.00 96.38 196 ASP A O 1
ATOM 1452 N N . LEU A 1 197 ? -17.976 8.357 7.324 1.00 97.94 197 LEU A N 1
ATOM 1453 C CA . LEU A 1 197 ? -17.390 7.031 7.152 1.00 97.94 197 LEU A CA 1
ATOM 1454 C C . LEU A 1 197 ? -17.085 6.346 8.491 1.00 97.94 197 LEU A C 1
ATOM 1456 O O . LEU A 1 197 ? -17.104 5.123 8.567 1.00 97.94 197 LEU A O 1
ATOM 1460 N N . ILE A 1 198 ? -16.834 7.099 9.569 1.00 97.50 198 ILE A N 1
ATOM 1461 C CA . ILE A 1 198 ? -16.640 6.511 10.907 1.00 97.50 198 ILE A CA 1
ATOM 1462 C C . ILE A 1 198 ? -17.951 5.895 11.405 1.00 97.50 198 ILE A C 1
ATOM 1464 O O . ILE A 1 198 ? -17.938 4.818 12.007 1.00 97.50 198 ILE A O 1
ATOM 1468 N N . GLY A 1 199 ? -19.074 6.572 11.160 1.00 97.31 199 GLY A N 1
ATOM 1469 C CA . GLY A 1 199 ? -20.409 6.044 11.423 1.00 97.31 199 GLY A CA 1
ATOM 1470 C C . GLY A 1 199 ? -20.669 4.741 10.667 1.00 97.31 199 GLY A C 1
ATOM 1471 O O . GLY A 1 199 ? -21.112 3.772 11.280 1.00 97.31 199 GLY A O 1
ATOM 1472 N N . ILE A 1 200 ? -20.318 4.695 9.377 1.00 97.44 200 ILE A N 1
ATOM 1473 C CA . ILE A 1 200 ? -20.453 3.499 8.529 1.00 97.44 200 ILE A CA 1
ATOM 1474 C C . ILE A 1 200 ? -19.594 2.346 9.055 1.00 97.44 200 ILE A C 1
ATOM 1476 O O . ILE A 1 200 ? -20.132 1.280 9.325 1.00 97.44 200 ILE A O 1
ATOM 1480 N N . ILE A 1 201 ? -18.301 2.574 9.316 1.00 97.75 201 ILE A N 1
ATOM 1481 C CA . ILE A 1 201 ? -17.381 1.566 9.881 1.00 97.75 201 ILE A CA 1
ATOM 1482 C C . ILE A 1 201 ? -17.983 0.914 11.136 1.00 97.75 201 ILE A C 1
ATOM 1484 O O . ILE A 1 201 ? -18.012 -0.308 11.263 1.00 97.75 201 ILE A O 1
ATOM 1488 N N . LYS A 1 202 ? -18.509 1.723 12.063 1.00 97.62 202 LYS A N 1
ATOM 1489 C CA . LYS A 1 202 ? -19.151 1.211 13.285 1.00 97.62 202 LYS A CA 1
ATOM 1490 C C . LYS A 1 202 ? -20.469 0.490 13.001 1.00 97.62 202 LYS A C 1
ATOM 1492 O O . LYS A 1 202 ? -20.777 -0.482 13.684 1.00 97.62 202 LYS A O 1
ATOM 1497 N N . GLY A 1 203 ? -21.251 0.980 12.040 1.00 97.62 203 GLY A N 1
ATOM 1498 C CA . GLY A 1 203 ? -22.507 0.367 11.604 1.00 97.62 203 GLY A CA 1
ATOM 1499 C C . GLY A 1 203 ? -22.309 -1.028 11.009 1.00 97.62 203 GLY A C 1
ATOM 1500 O O . GLY A 1 203 ? -23.102 -1.919 11.297 1.00 97.62 203 GLY A O 1
ATOM 1501 N N . GLU A 1 204 ? -21.206 -1.229 10.287 1.00 95.88 204 GLU A N 1
ATOM 1502 C CA . GLU A 1 204 ? -20.757 -2.522 9.749 1.00 95.88 204 GLU A CA 1
ATOM 1503 C C . GLU A 1 204 ? -20.121 -3.437 10.820 1.00 95.88 204 GLU A C 1
ATOM 1505 O O . GLU A 1 204 ? -19.716 -4.562 10.539 1.00 95.88 204 GLU A O 1
ATOM 1510 N N . GLY A 1 205 ? -20.049 -2.987 12.079 1.00 96.94 205 GLY A N 1
ATOM 1511 C CA . GLY A 1 205 ? -19.600 -3.801 13.211 1.00 96.94 205 GLY A CA 1
ATOM 1512 C C . GLY A 1 205 ? -18.091 -3.803 13.459 1.00 96.94 205 GLY A C 1
ATOM 1513 O O . GLY A 1 205 ? -17.619 -4.598 14.272 1.00 96.94 205 GLY A O 1
ATOM 1514 N N . TYR A 1 206 ? -17.328 -2.919 12.813 1.00 97.88 206 TYR A N 1
ATOM 1515 C CA . TYR A 1 206 ? -15.897 -2.781 13.077 1.00 97.88 206 TYR A CA 1
ATOM 1516 C C . TYR A 1 206 ? -15.614 -2.019 14.375 1.00 97.88 206 TYR A C 1
ATOM 1518 O O . TYR A 1 206 ? -16.223 -0.987 14.682 1.00 97.88 206 TYR A O 1
ATOM 1526 N N . ASP A 1 207 ? -14.576 -2.463 15.083 1.00 97.69 207 ASP A N 1
ATOM 1527 C CA . ASP A 1 207 ? -13.971 -1.694 16.163 1.00 97.69 207 ASP A CA 1
ATOM 1528 C C . ASP A 1 207 ? -13.160 -0.520 15.596 1.00 97.69 207 ASP A C 1
ATOM 1530 O O . ASP A 1 207 ? -12.180 -0.698 14.870 1.00 97.69 207 ASP A O 1
ATOM 1534 N N . TYR A 1 208 ? -13.532 0.706 15.972 1.00 97.00 208 TYR A N 1
ATOM 1535 C CA . TYR A 1 208 ? -12.790 1.913 15.607 1.00 97.00 208 TYR A CA 1
ATOM 1536 C C . TYR A 1 208 ? -11.948 2.421 16.782 1.00 97.00 208 TYR A C 1
ATOM 1538 O O . TYR A 1 208 ? -12.471 3.014 17.730 1.00 97.00 208 TYR A O 1
ATOM 1546 N N . VAL A 1 209 ? -10.632 2.217 16.696 1.00 96.12 209 VAL A N 1
ATOM 1547 C CA . VAL A 1 209 ? -9.657 2.582 17.735 1.00 96.12 209 VAL A CA 1
ATOM 1548 C C . VAL A 1 209 ? -8.738 3.716 17.277 1.00 96.12 209 VAL A C 1
ATOM 1550 O O . VAL A 1 209 ? -8.315 3.771 16.125 1.00 96.12 209 VAL A O 1
ATOM 1553 N N . THR A 1 210 ? -8.411 4.638 18.186 1.00 95.44 210 THR A N 1
ATOM 1554 C CA . THR A 1 210 ? -7.570 5.819 17.890 1.00 95.44 210 THR A CA 1
ATOM 1555 C C . THR A 1 210 ? -6.360 5.965 18.810 1.00 95.44 210 THR A C 1
ATOM 1557 O O . THR A 1 210 ? -5.491 6.800 18.559 1.00 95.44 210 THR A O 1
ATOM 1560 N N . THR A 1 211 ? -6.275 5.147 19.858 1.00 92.38 211 THR A N 1
ATOM 1561 C CA . THR A 1 211 ? -5.173 5.118 20.823 1.00 92.38 211 THR A CA 1
ATOM 1562 C C . THR A 1 211 ? -4.757 3.677 21.102 1.00 92.38 211 THR A C 1
ATOM 1564 O O . THR A 1 211 ? -5.515 2.748 20.829 1.00 92.38 211 THR A O 1
ATOM 1567 N N . LYS A 1 212 ? -3.537 3.509 21.617 1.00 86.75 212 LYS A N 1
ATOM 1568 C CA . LYS A 1 212 ? -2.980 2.216 22.026 1.00 86.75 212 LYS A CA 1
ATOM 1569 C C . LYS A 1 212 ? -3.588 1.720 23.336 1.00 86.75 212 LYS A C 1
ATOM 1571 O O . LYS A 1 212 ? -3.923 2.589 24.170 1.00 86.75 212 LYS A O 1
#

Nearest PDB structures (foldseek):
  2iuc-assembly1_B  TM=9.339E-01  e=1.177E-11  Antarctic bacterium TAB5
  7kwd-assembly1_B  TM=8.852E-01  e=3.412E-11  Thermus thermophilus HB8
  3wbh-assembly1_B  TM=8.705E-01  e=1.016E-09  Halomonas sp. #593
  6t26-assembly1_A  TM=7.556E-01  e=1.801E-10  Vibrio sp. G15-21
  6qsq-assembly1_A-2  TM=7.883E-01  e=3.745E-10  Vibrio splendidus

Solvent-accessible surface area (backbone atoms only — not comparable to full-atom values): 12484 Å² total; per-residue (Å²): 112,76,70,60,56,54,51,52,54,53,51,53,58,62,60,66,70,70,69,66,83,76,73,74,74,72,77,82,68,79,79,87,79,85,87,85,87,81,68,85,91,66,49,75,67,52,56,54,50,51,22,54,75,58,75,65,42,87,54,82,64,69,81,70,70,83,83,86,82,89,60,50,29,18,75,37,80,74,47,55,56,16,11,46,24,10,26,73,25,48,73,44,62,6,23,81,42,15,16,17,22,34,26,82,55,33,77,40,92,92,52,69,71,66,64,90,86,47,46,59,38,72,49,73,21,55,43,55,57,34,45,76,73,74,39,89,38,69,48,77,42,95,46,40,46,42,38,33,53,55,22,7,44,47,31,66,41,81,47,47,80,47,36,57,62,37,37,52,40,43,71,75,56,81,57,75,38,81,44,56,45,56,66,65,50,32,36,19,90,68,36,92,86,49,58,47,47,58,58,48,45,47,72,77,68,47,88,88,80,92,74,134

Foldseek 3Di:
DVVVVVVVVVVVVVVVVPPDPPPPPPPVPPDPDDDDDDPAPDDPVNLVVVCVVVVNDHDPCVVVDDDDDQQAAQPGSDAHLQQSLLCQFFVAGEDHQWAQAHHPFRDDPPDDTDDPPRHLPGGATPQLVCVVVPHAAEDEDQAACLARNNLNNQHGDSHSVVSLRSLVSNLVRPHQYYYYDDCLSQQLVNDPVSDNSVVSCVVVPHDDDDDD

Mean predicted aligned error: 8.25 Å